Protein AF-0000000086674121 (afdb_homodimer)

Solvent-accessible surface area (backbone atoms only — not comparable to full-atom values): 16242 Å² total; per-residue (Å²): 138,80,84,76,80,76,78,75,75,77,69,76,75,70,73,60,40,93,85,57,55,70,65,44,80,41,89,35,60,79,47,10,35,34,39,35,34,23,36,43,34,81,35,67,68,49,37,53,49,51,52,52,50,50,61,56,44,50,55,51,48,56,69,69,62,32,54,62,72,43,71,51,74,44,76,38,76,90,74,19,31,37,36,40,39,38,35,28,59,28,66,68,35,57,56,41,46,70,70,35,65,68,49,51,57,53,69,47,45,45,59,77,72,66,27,48,70,35,41,20,31,18,30,22,25,27,17,44,55,21,22,63,68,63,41,87,58,71,68,46,40,40,86,46,63,82,93,106,138,80,85,77,78,75,78,76,76,76,69,73,76,69,74,58,41,94,86,57,56,69,66,44,81,45,83,36,60,77,47,9,32,37,40,35,34,24,36,43,33,82,35,67,68,50,36,52,49,50,51,53,49,50,59,55,45,50,55,50,48,57,69,69,60,31,52,62,73,43,71,50,74,45,77,39,77,90,73,19,33,36,37,40,38,36,35,28,60,26,66,68,34,57,55,42,47,71,71,35,64,68,50,52,56,52,69,49,46,44,60,76,71,65,27,48,70,35,40,20,31,19,30,20,23,29,18,44,55,21,23,65,67,62,41,87,59,72,66,47,43,39,86,46,62,81,91,104

pLDDT: mean 83.41, std 21.07, range [21.61, 98.38]

Sequence (296 aa):
MGVENQAGSGTGRRSPRPDGMEPLFELHPEGGQVMVTRFECGTVAKLLYMILLHLRIKRDVHRAGGGLIGSRVVIDWRRRVMLSISLWPDIDSVYSMGSVPRHVTAARIPGRLGVRTTCGVFCFAGDWRRVMFGSPTEPRTPFLPVDQMGVENQAGSGTGRRSPRPDGMEPLFELHPEGGQVMVTRFECGTVAKLLYMILLHLRIKRDVHRAGGGLIGSRVVIDWRRRVMLSISLWPDIDSVYSMGSVPRHVTAARIPGRLGVRTTCGVFCFAGDWRRVMFGSPTEPRTPFLPVDQ

Radius of gyration: 20.11 Å; Cα contacts (8 Å, |Δi|>4): 577; chains: 2; bounding box: 43×68×67 Å

Nearest PDB structures (foldseek):
  4zos-assembly1_C  TM=8.253E-01  e=1.194E-03  Yersinia enterocolitica subsp. enterocolitica 8081
  1n5v-assembly1_B  TM=7.960E-01  e=1.054E-03  Streptomyces coelicolor A3(2)
  3mcs-assembly1_A  TM=7.061E-01  e=2.520E-03  Fusobacterium nucleatum subsp. nucleatum ATCC 25586
  1vqs-assembly1_B  TM=6.364E-01  e=2.682E-03  Agrobacterium fabrum str. C58
  5b0b-assembly2_D  TM=7.422E-01  e=3.894E-02  Cannabis sativa

Secondary structure (DSSP, 8-state):
-----------------TT-PPP-----GGG-EEEEEEEE-SSHHHHHHHHHHHHHHHHHHHHHT----EEEEEEETTTTEEEEEEEESSHHHHHHGGG-HHHHHHTTHHHHTT-EEEEEEEEEEEEHHHHHH--------TTS-TT-/-----------------TT-PPP-----GGG-EEEEEEEE-SSHHHHHHHHHHHHHHHHHHHHHT----EEEEEEETTTTEEEEEEEESSHHHHHHGGG-HHHHHHTTHHHHTT-EEEEEEEEEEEEHHHHHH--------TTS-TT-

Organism: NCBI:txid175570

Structure (mmCIF, N/CA/C/O backbone):
data_AF-0000000086674121-model_v1
#
loop_
_entity.id
_entity.type
_entity.pdbx_description
1 polymer 'Uncharacterized protein'
#
loop_
_atom_site.group_PDB
_atom_site.id
_atom_site.type_symbol
_atom_site.label_atom_id
_atom_site.label_alt_id
_atom_site.label_comp_id
_atom_site.label_asym_id
_atom_site.label_entity_id
_atom_site.label_seq_id
_atom_site.pdbx_PDB_ins_code
_atom_site.Cartn_x
_atom_site.Cartn_y
_atom_site.Cartn_z
_atom_site.occupancy
_atom_site.B_iso_or_equiv
_atom_site.auth_seq_id
_atom_site.auth_comp_id
_atom_site.auth_asym_id
_atom_site.auth_atom_id
_atom_site.pdbx_PDB_model_num
ATOM 1 N N . MET A 1 1 ? -20.391 -13.398 -45.5 1 28.92 1 MET A N 1
ATOM 2 C CA . MET A 1 1 ? -21.062 -12.375 -44.688 1 28.92 1 MET A CA 1
ATOM 3 C C . MET A 1 1 ? -20.5 -12.328 -43.281 1 28.92 1 MET A C 1
ATOM 5 O O . MET A 1 1 ? -20.609 -13.305 -42.531 1 28.92 1 MET A O 1
ATOM 9 N N . GLY A 1 2 ? -19.281 -11.656 -43.031 1 28.14 2 GLY A N 1
ATOM 10 C CA . GLY A 1 2 ? -18.266 -11.711 -42 1 28.14 2 GLY A CA 1
ATOM 11 C C . GLY A 1 2 ? -18.703 -11.062 -40.688 1 28.14 2 GLY A C 1
ATOM 12 O O . GLY A 1 2 ? -19.203 -9.93 -40.688 1 28.14 2 GLY A O 1
ATOM 13 N N . VAL A 1 3 ? -19.047 -11.883 -39.688 1 29.94 3 VAL A N 1
ATOM 14 C CA . VAL A 1 3 ? -19.531 -11.516 -38.344 1 29.94 3 VAL A CA 1
ATOM 15 C C . VAL A 1 3 ? -18.5 -10.625 -37.656 1 29.94 3 VAL A C 1
ATOM 17 O O . VAL A 1 3 ? -17.375 -11.062 -37.406 1 29.94 3 VAL A O 1
ATOM 20 N N . GLU A 1 4 ? -18.516 -9.289 -37.906 1 25.73 4 GLU A N 1
ATOM 21 C CA . GLU A 1 4 ? -17.656 -8.289 -37.281 1 25.73 4 GLU A CA 1
ATOM 22 C C . GLU A 1 4 ? -17.906 -8.227 -35.781 1 25.73 4 GLU A C 1
ATOM 24 O O . GLU A 1 4 ? -19.031 -8 -35.344 1 25.73 4 GLU A O 1
ATOM 29 N N . ASN A 1 5 ? -17.141 -8.992 -35 1 23.75 5 ASN A N 1
ATOM 30 C CA . ASN A 1 5 ? -17.125 -8.984 -33.531 1 23.75 5 ASN A CA 1
ATOM 31 C C . ASN A 1 5 ? -16.828 -7.59 -33 1 23.75 5 ASN A C 1
ATOM 33 O O . ASN A 1 5 ? -15.727 -7.062 -33.188 1 23.75 5 ASN A O 1
ATOM 37 N N . GLN A 1 6 ? -17.844 -6.746 -32.844 1 21.61 6 GLN A N 1
ATOM 38 C CA . GLN A 1 6 ? -17.719 -5.438 -32.188 1 21.61 6 GLN A CA 1
ATOM 39 C C . GLN A 1 6 ? -17.234 -5.566 -30.766 1 21.61 6 GLN A C 1
ATOM 41 O O . GLN A 1 6 ? -17.906 -6.156 -29.922 1 21.61 6 GLN A O 1
ATOM 46 N N . ALA A 1 7 ? -15.945 -5.578 -30.641 1 26.44 7 ALA A N 1
ATOM 47 C CA . ALA A 1 7 ? -15.266 -5.484 -29.359 1 26.44 7 ALA A CA 1
ATOM 48 C C . ALA A 1 7 ? -15.758 -4.281 -28.562 1 26.44 7 ALA A C 1
ATOM 50 O O . ALA A 1 7 ? -15.695 -3.146 -29.047 1 26.44 7 ALA A O 1
ATOM 51 N N . GLY A 1 8 ? -16.812 -4.434 -27.703 1 22.48 8 GLY A N 1
ATOM 52 C CA . GLY A 1 8 ? -17.422 -3.467 -26.797 1 22.48 8 GLY A CA 1
ATOM 53 C C . GLY A 1 8 ? -16.422 -2.771 -25.891 1 22.48 8 GLY A C 1
ATOM 54 O O . GLY A 1 8 ? -15.617 -3.426 -25.234 1 22.48 8 GLY A O 1
ATOM 55 N N . SER A 1 9 ? -15.977 -1.615 -26.328 1 27.91 9 SER A N 1
ATOM 56 C CA . SER A 1 9 ? -15.234 -0.621 -25.562 1 27.91 9 SER A CA 1
ATOM 57 C C . SER A 1 9 ? -15.891 -0.368 -24.203 1 27.91 9 SER A C 1
ATOM 59 O O . SER A 1 9 ? -16.984 0.182 -24.141 1 27.91 9 SER A O 1
ATOM 61 N N . GLY A 1 10 ? -15.906 -1.332 -23.375 1 25.67 10 GLY A N 1
ATOM 62 C CA . GLY A 1 10 ? -16.484 -1.135 -22.047 1 25.67 10 GLY A CA 1
ATOM 63 C C . GLY A 1 10 ? -16.016 0.144 -21.375 1 25.67 10 GLY A C 1
ATOM 64 O O . GLY A 1 10 ? -14.906 0.202 -20.844 1 25.67 10 GLY A O 1
ATOM 65 N N . THR A 1 11 ? -16.375 1.27 -21.953 1 30.08 11 THR A N 1
ATOM 66 C CA . THR A 1 11 ? -16.344 2.553 -21.25 1 30.08 11 THR A CA 1
ATOM 67 C C . THR A 1 11 ? -17.062 2.461 -19.906 1 30.08 11 THR A C 1
ATOM 69 O O . THR A 1 11 ? -18.297 2.4 -19.859 1 30.08 11 THR A O 1
ATOM 72 N N . GLY A 1 12 ? -16.672 1.618 -19.125 1 27.52 12 GLY A N 1
ATOM 73 C CA . GLY A 1 12 ? -17.328 1.704 -17.828 1 27.52 12 GLY A CA 1
ATOM 74 C C . GLY A 1 12 ? -17.516 3.131 -17.344 1 27.52 12 GLY A C 1
ATOM 75 O O . GLY A 1 12 ? -16.531 3.84 -17.094 1 27.52 12 GLY A O 1
ATOM 76 N N . ARG A 1 13 ? -18.562 3.709 -17.75 1 32.69 13 ARG A N 1
ATOM 77 C CA . ARG A 1 13 ? -19.078 4.996 -17.297 1 32.69 13 ARG A CA 1
ATOM 78 C C . ARG A 1 13 ? -19.078 5.086 -15.781 1 32.69 13 ARG A C 1
ATOM 80 O O . ARG A 1 13 ? -19.75 4.289 -15.109 1 32.69 13 ARG A O 1
ATOM 87 N N . ARG A 1 14 ? -18 5.625 -15.172 1 39.25 14 ARG A N 1
ATOM 88 C CA . ARG A 1 14 ? -17.859 6.066 -13.789 1 39.25 14 ARG A CA 1
ATOM 89 C C . ARG A 1 14 ? -19.078 6.875 -13.344 1 39.25 14 ARG A C 1
ATOM 91 O O . ARG A 1 14 ? -19.547 7.75 -14.078 1 39.25 14 ARG A O 1
ATOM 98 N N . SER A 1 15 ? -19.844 6.289 -12.633 1 36.53 15 SER A N 1
ATOM 99 C CA . SER A 1 15 ? -20.922 7.109 -12.102 1 36.53 15 SER A CA 1
ATOM 100 C C . SER A 1 15 ? -20.406 8.469 -11.633 1 36.53 15 SER A C 1
ATOM 102 O O . SER A 1 15 ? -19.391 8.539 -10.93 1 36.53 15 SER A O 1
ATOM 104 N N . PRO A 1 16 ? -20.781 9.539 -12.188 1 40.09 16 PRO A N 1
ATOM 105 C CA . PRO A 1 16 ? -20.359 10.867 -11.742 1 40.09 16 PRO A CA 1
ATOM 106 C C . PRO A 1 16 ? -20.484 11.039 -10.227 1 40.09 16 PRO A C 1
ATOM 108 O O . PRO A 1 16 ? -21.312 10.398 -9.594 1 40.09 16 PRO A O 1
ATOM 111 N N . ARG A 1 17 ? -19.375 11.25 -9.383 1 51.78 17 ARG A N 1
ATOM 112 C CA . ARG A 1 17 ? -19.516 11.742 -8.016 1 51.78 17 ARG A CA 1
ATOM 113 C C . ARG A 1 17 ? -20.734 12.648 -7.891 1 51.78 17 ARG A C 1
ATOM 115 O O . ARG A 1 17 ? -21.172 13.242 -8.875 1 51.78 17 ARG A O 1
ATOM 122 N N . PRO A 1 18 ? -21.375 12.438 -6.789 1 48.66 18 PRO A N 1
ATOM 123 C CA . PRO A 1 18 ? -22.547 13.297 -6.695 1 48.66 18 PRO A CA 1
ATOM 124 C C . PRO A 1 18 ? -22.312 14.695 -7.266 1 48.66 18 PRO A C 1
ATOM 126 O O . PRO A 1 18 ? -23.234 15.305 -7.805 1 48.66 18 PRO A O 1
ATOM 129 N N . ASP A 1 19 ? -21.125 15.281 -6.973 1 51.62 19 ASP A N 1
ATOM 130 C CA . ASP A 1 19 ? -21 16.641 -7.504 1 51.62 19 ASP A CA 1
ATOM 131 C C . ASP A 1 19 ? -20.578 16.609 -8.969 1 51.62 19 ASP A C 1
ATOM 133 O O . ASP A 1 19 ? -20.406 17.672 -9.586 1 51.62 19 ASP A O 1
ATOM 137 N N . GLY A 1 20 ? -20.5 15.422 -9.57 1 60.5 20 GLY A N 1
ATOM 138 C CA . GLY A 1 20 ? -20.172 15.367 -10.984 1 60.5 20 GLY A CA 1
ATOM 139 C C . GLY A 1 20 ? -18.672 15.391 -11.25 1 60.5 20 GLY A C 1
ATOM 140 O O . GLY A 1 20 ? -18.25 15.375 -12.398 1 60.5 20 GLY A O 1
ATOM 141 N N . MET A 1 21 ? -17.875 15.492 -10.062 1 67.44 21 MET A N 1
ATOM 142 C CA . MET A 1 21 ? -16.453 15.656 -10.359 1 67.44 21 MET A CA 1
ATOM 143 C C . MET A 1 21 ? -15.781 14.305 -10.586 1 67.44 21 MET A C 1
ATOM 145 O O . MET A 1 21 ? -16.016 13.359 -9.836 1 67.44 21 MET A O 1
ATOM 149 N N . GLU A 1 22 ? -15.156 14.125 -11.641 1 82.25 22 GLU A N 1
ATOM 150 C CA . GLU A 1 22 ? -14.398 12.922 -11.969 1 82.25 22 GLU A CA 1
ATOM 151 C C . GLU A 1 22 ? -13 12.961 -11.359 1 82.25 22 GLU A C 1
ATOM 153 O O . GLU A 1 22 ? -12.344 14 -11.383 1 82.25 22 GLU A O 1
ATOM 158 N N . PRO A 1 23 ? -12.68 11.883 -10.617 1 89.38 23 PRO A N 1
ATOM 159 C CA . PRO A 1 23 ? -11.305 11.844 -10.117 1 89.38 23 PRO A CA 1
ATOM 160 C C . PRO A 1 23 ? -10.273 12.062 -11.219 1 89.38 23 PRO A C 1
ATOM 162 O O . PRO A 1 23 ? -10.516 11.711 -12.375 1 89.38 23 PRO A O 1
ATOM 165 N N . LEU A 1 24 ? -9.203 12.719 -10.82 1 89.19 24 LEU A N 1
ATOM 166 C CA . LEU A 1 24 ? -8.117 12.992 -11.758 1 89.19 24 LEU A CA 1
ATOM 167 C C . LEU A 1 24 ? -6.887 12.156 -11.422 1 89.19 24 LEU A C 1
ATOM 169 O O . LEU A 1 24 ? -6.156 12.469 -10.484 1 89.19 24 LEU A O 1
ATOM 173 N N . PHE A 1 25 ? -6.707 11.125 -12.219 1 91.62 25 PHE A N 1
ATOM 174 C CA . PHE A 1 25 ? -5.52 10.297 -12.047 1 91.62 25 PHE A CA 1
ATOM 175 C C . PHE A 1 25 ? -4.441 10.68 -13.055 1 91.62 25 PHE A C 1
ATOM 177 O O . PHE A 1 25 ? -4.691 10.711 -14.258 1 91.62 25 PHE A O 1
ATOM 184 N N . GLU A 1 26 ? -3.328 11.016 -12.57 1 92.31 26 GLU A N 1
ATOM 185 C CA . GLU A 1 26 ? -2.17 11.281 -13.414 1 92.31 26 GLU A CA 1
ATOM 186 C C . GLU A 1 26 ? -1 10.375 -13.055 1 92.31 26 GLU A C 1
ATOM 188 O O . GLU A 1 26 ? -0.8 10.039 -11.883 1 92.31 26 GLU A O 1
ATOM 193 N N . LEU A 1 27 ? -0.305 9.977 -14.055 1 91.94 27 LEU A N 1
ATOM 194 C CA . LEU A 1 27 ? 0.835 9.094 -13.844 1 91.94 27 LEU A CA 1
ATOM 195 C C . LEU A 1 27 ? 2.062 9.883 -13.398 1 91.94 27 LEU A C 1
ATOM 197 O O . LEU A 1 27 ? 2.553 10.742 -14.141 1 91.94 27 LEU A O 1
ATOM 201 N N . HIS A 1 28 ? 2.572 9.609 -12.219 1 93.06 28 HIS A N 1
ATOM 202 C CA . HIS A 1 28 ? 3.824 10.164 -11.711 1 93.06 28 HIS A CA 1
ATOM 203 C C . HIS A 1 28 ? 4.758 9.055 -11.227 1 93.06 28 HIS A C 1
ATOM 205 O O . HIS A 1 28 ? 4.977 8.906 -10.023 1 93.06 28 HIS A O 1
ATOM 211 N N . PRO A 1 29 ? 5.355 8.305 -12.125 1 91.12 29 PRO A N 1
ATOM 212 C CA . PRO A 1 29 ? 6.168 7.156 -11.727 1 91.12 29 PRO A CA 1
ATOM 213 C C . PRO A 1 29 ? 7.301 7.539 -10.773 1 91.12 29 PRO A C 1
ATOM 215 O O . PRO A 1 29 ? 7.754 6.707 -9.984 1 91.12 29 PRO A O 1
ATOM 218 N N . GLU A 1 30 ? 7.727 8.742 -10.82 1 91.5 30 GLU A N 1
ATOM 219 C CA . GLU A 1 30 ? 8.797 9.203 -9.945 1 91.5 30 GLU A CA 1
ATOM 220 C C . GLU A 1 30 ? 8.312 9.344 -8.5 1 91.5 30 GLU A C 1
ATOM 222 O O . GLU A 1 30 ? 9.117 9.445 -7.578 1 91.5 30 GLU A O 1
ATOM 227 N N . GLY A 1 31 ? 6.98 9.375 -8.344 1 94.81 31 GLY A N 1
ATOM 228 C CA . GLY A 1 31 ? 6.414 9.508 -7.016 1 94.81 31 GLY A CA 1
ATOM 229 C C . GLY A 1 31 ? 6.414 8.203 -6.23 1 94.81 31 GLY A C 1
ATOM 230 O O . GLY A 1 31 ? 6.055 8.188 -5.055 1 94.81 31 GLY A O 1
ATOM 231 N N . GLY A 1 32 ? 6.828 7.129 -6.902 1 96.62 32 GLY A N 1
ATOM 232 C CA . GLY A 1 32 ? 6.949 5.859 -6.207 1 96.62 32 GLY A CA 1
ATOM 233 C C . GLY A 1 32 ? 5.938 4.828 -6.668 1 96.62 32 GLY A C 1
ATOM 234 O O . GLY A 1 32 ? 5.031 5.141 -7.445 1 96.62 32 GLY A O 1
ATOM 235 N N . GLN A 1 33 ? 6.164 3.631 -6.207 1 96.88 33 GLN A N 1
ATOM 236 C CA . GLN A 1 33 ? 5.316 2.488 -6.531 1 96.88 33 GLN A CA 1
ATOM 237 C C . GLN A 1 33 ? 4.945 1.705 -5.277 1 96.88 33 GLN A C 1
ATOM 239 O O . GLN A 1 33 ? 5.73 1.628 -4.332 1 96.88 33 GLN A O 1
ATOM 244 N N . VAL A 1 34 ? 3.809 1.185 -5.305 1 98.19 34 VAL A N 1
ATOM 245 C CA . VAL A 1 34 ? 3.375 0.197 -4.324 1 98.19 34 VAL A CA 1
ATOM 246 C C . VAL A 1 34 ? 3.123 -1.143 -5.012 1 98.19 34 VAL A C 1
ATOM 248 O O . VAL A 1 34 ? 2.383 -1.212 -5.996 1 98.19 34 VAL A O 1
ATOM 251 N N . MET A 1 35 ? 3.791 -2.107 -4.512 1 96.94 35 MET A N 1
ATOM 252 C CA . MET A 1 35 ? 3.539 -3.465 -4.992 1 96.94 35 MET A CA 1
ATOM 253 C C . MET A 1 35 ? 2.605 -4.211 -4.043 1 96.94 35 MET A C 1
ATOM 255 O O . MET A 1 35 ? 2.818 -4.215 -2.83 1 96.94 35 MET A O 1
ATOM 259 N N . VAL A 1 36 ? 1.574 -4.793 -4.598 1 98.31 36 VAL A N 1
ATOM 260 C CA . VAL A 1 36 ? 0.686 -5.637 -3.807 1 98.31 36 VAL A CA 1
ATOM 261 C C . VAL A 1 36 ? 0.62 -7.035 -4.418 1 98.31 36 VAL A C 1
ATOM 263 O O . VAL A 1 36 ? 0.287 -7.188 -5.598 1 98.31 36 VAL A O 1
ATOM 266 N N . THR A 1 37 ? 0.955 -8 -3.686 1 96.81 37 THR A N 1
ATOM 267 C CA . THR A 1 37 ? 0.877 -9.391 -4.121 1 96.81 37 THR A CA 1
ATOM 268 C C . THR A 1 37 ? -0.184 -10.148 -3.328 1 96.81 37 THR A C 1
ATOM 270 O O . THR A 1 37 ? -0.187 -10.109 -2.096 1 96.81 37 THR A O 1
ATOM 273 N N . ARG A 1 38 ? -0.966 -10.766 -3.986 1 97.81 38 ARG A N 1
ATOM 274 C CA . ARG A 1 38 ? -1.988 -11.625 -3.396 1 97.81 38 ARG A CA 1
ATOM 275 C C . ARG A 1 38 ? -1.544 -13.086 -3.398 1 97.81 38 ARG A C 1
ATOM 277 O O . ARG A 1 38 ? -1.131 -13.609 -4.434 1 97.81 38 ARG A O 1
ATOM 284 N N . PHE A 1 39 ? -1.631 -13.688 -2.26 1 97.5 39 PHE A N 1
ATOM 285 C CA . PHE A 1 39 ? -1.38 -15.117 -2.104 1 97.5 39 PHE A CA 1
ATOM 286 C C . PHE A 1 39 ? -2.643 -15.844 -1.654 1 97.5 39 PHE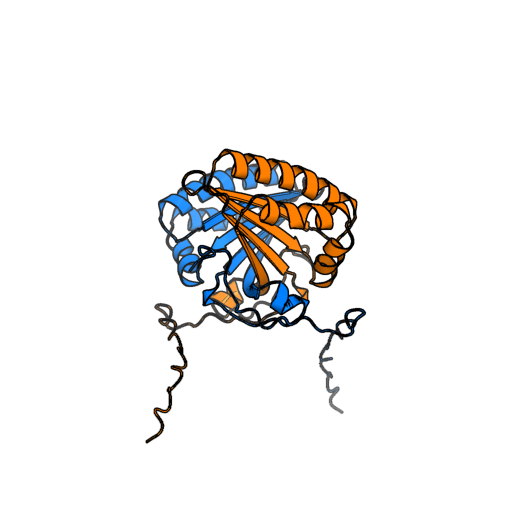 A C 1
ATOM 288 O O . PHE A 1 39 ? -3.115 -15.641 -0.534 1 97.5 39 PHE A O 1
ATOM 295 N N . GLU A 1 40 ? -3.162 -16.594 -2.516 1 98.06 40 GLU A N 1
ATOM 296 C CA . GLU A 1 40 ? -4.262 -17.484 -2.145 1 98.06 40 GLU A CA 1
ATOM 297 C C . GLU A 1 40 ? -3.74 -18.844 -1.679 1 98.06 40 GLU A C 1
ATOM 299 O O . GLU A 1 40 ? -3.422 -19.703 -2.498 1 98.06 40 GLU A O 1
ATOM 304 N N . CYS A 1 41 ? -3.801 -19.016 -0.458 1 97.56 41 CYS A N 1
ATOM 305 C CA . CYS A 1 41 ? -3.066 -20.125 0.138 1 97.56 41 CYS A CA 1
ATOM 306 C C . CYS A 1 41 ? -3.936 -21.375 0.221 1 97.56 41 CYS A C 1
ATOM 308 O O . CYS A 1 41 ? -3.424 -22.484 0.2 1 97.56 41 CYS A O 1
ATOM 310 N N . GLY A 1 42 ? -5.219 -21.328 0.432 1 96.31 42 GLY A N 1
ATOM 311 C CA . GLY A 1 42 ? -6.148 -22.453 0.446 1 96.31 42 GLY A CA 1
ATOM 312 C C . GLY A 1 42 ? -6.246 -23.125 1.8 1 96.31 42 GLY A C 1
ATOM 313 O O . GLY A 1 42 ? -7.324 -23.562 2.203 1 96.31 42 GLY A O 1
ATOM 314 N N . THR A 1 43 ? -5.082 -23.188 2.48 1 97.56 43 THR A N 1
ATOM 315 C CA . THR A 1 43 ? -5.082 -23.797 3.805 1 97.56 43 THR A CA 1
ATOM 316 C C . THR A 1 43 ? -4.371 -22.906 4.816 1 97.56 43 THR A C 1
ATOM 318 O O . THR A 1 43 ? -3.562 -22.062 4.438 1 97.56 43 THR A O 1
ATOM 321 N N . VAL A 1 44 ? -4.633 -23.188 6.047 1 98 44 VAL A N 1
ATOM 322 C CA . VAL A 1 44 ? -4.023 -22.422 7.125 1 98 44 VAL A CA 1
ATOM 323 C C . VAL A 1 44 ? -2.523 -22.703 7.18 1 98 44 VAL A C 1
ATOM 325 O O . VAL A 1 44 ? -1.725 -21.797 7.434 1 98 44 VAL A O 1
ATOM 328 N N . ALA A 1 45 ? -2.178 -23.938 6.949 1 97.94 45 ALA A N 1
ATOM 329 C CA . ALA A 1 45 ? -0.768 -24.312 6.984 1 97.94 45 ALA A CA 1
ATOM 330 C C . ALA A 1 45 ? 0.038 -23.547 5.945 1 97.94 45 ALA A C 1
ATOM 332 O O . ALA A 1 45 ? 1.106 -23.016 6.254 1 97.94 45 ALA A O 1
ATOM 333 N N . LYS A 1 46 ? -0.482 -23.5 4.762 1 97.81 46 LYS A N 1
ATOM 334 C CA . LYS A 1 46 ? 0.198 -22.75 3.707 1 97.81 46 LYS A CA 1
ATOM 335 C C . LYS A 1 46 ? 0.238 -21.266 4.023 1 97.81 46 LYS A C 1
ATOM 337 O O . LYS A 1 46 ? 1.238 -20.594 3.758 1 97.81 46 LYS A O 1
ATOM 342 N N . LEU A 1 47 ? -0.817 -20.75 4.523 1 98.25 47 LEU A N 1
ATOM 343 C CA . LEU A 1 47 ? -0.878 -19.359 4.914 1 98.25 47 LEU A CA 1
ATOM 344 C C . LEU A 1 47 ? 0.191 -19.031 5.949 1 98.25 47 LEU A C 1
ATOM 346 O O . LEU A 1 47 ? 0.93 -18.047 5.805 1 98.25 47 LEU A O 1
ATOM 350 N N . LEU A 1 48 ? 0.291 -19.875 6.98 1 98.06 48 LEU A N 1
ATOM 351 C CA . LEU A 1 48 ? 1.292 -19.672 8.023 1 98.06 48 LEU A CA 1
ATOM 352 C C . LEU A 1 48 ? 2.701 -19.734 7.441 1 98.06 48 LEU A C 1
ATOM 354 O O . LEU A 1 48 ? 3.557 -18.922 7.793 1 98.06 48 LEU A O 1
ATOM 358 N N . TYR A 1 49 ? 2.873 -20.672 6.582 1 97.38 49 TYR A N 1
ATOM 359 C CA . TYR A 1 49 ? 4.168 -20.781 5.926 1 97.38 49 TYR A CA 1
ATOM 360 C C . TYR A 1 49 ? 4.504 -19.531 5.133 1 97.38 49 TYR A C 1
ATOM 362 O O . TYR A 1 49 ? 5.621 -19.016 5.211 1 97.38 49 TYR A O 1
ATOM 370 N N . MET A 1 50 ? 3.564 -19.031 4.395 1 96.44 50 MET A N 1
ATOM 371 C CA . MET A 1 50 ? 3.773 -17.828 3.6 1 96.44 50 MET A CA 1
ATOM 372 C C . MET A 1 50 ? 4.09 -16.625 4.496 1 96.44 50 MET A C 1
ATOM 374 O O . MET A 1 50 ? 4.945 -15.805 4.16 1 96.44 50 MET A O 1
ATOM 378 N N . ILE A 1 51 ? 3.4 -16.531 5.578 1 96.31 51 ILE A N 1
ATOM 379 C CA . ILE A 1 51 ? 3.643 -15.445 6.527 1 96.31 51 ILE A CA 1
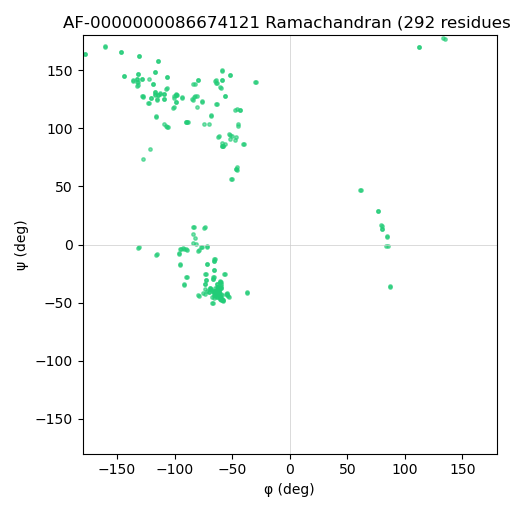ATOM 380 C C . ILE A 1 51 ? 5.086 -15.516 7.023 1 96.31 51 ILE A C 1
ATOM 382 O O . ILE A 1 51 ? 5.801 -14.508 7 1 96.31 51 ILE A O 1
ATOM 386 N N . LEU A 1 52 ? 5.527 -16.656 7.406 1 94.38 52 LEU A N 1
ATOM 387 C CA . LEU A 1 52 ? 6.883 -16.844 7.918 1 94.38 52 LEU A CA 1
ATOM 388 C C . LEU A 1 52 ? 7.914 -16.531 6.836 1 94.38 52 LEU A C 1
ATOM 390 O O . LEU A 1 52 ? 8.922 -15.875 7.105 1 94.38 52 LEU A O 1
ATOM 394 N N . LEU A 1 53 ? 7.648 -17.031 5.715 1 92.75 53 LEU A N 1
ATOM 395 C CA . LEU A 1 53 ? 8.539 -16.766 4.59 1 92.75 53 LEU A CA 1
ATOM 396 C C . LEU A 1 53 ? 8.672 -15.273 4.332 1 92.75 53 LEU A C 1
ATOM 398 O O . LEU A 1 53 ? 9.781 -14.773 4.133 1 92.75 53 LEU A O 1
ATOM 402 N N . HIS A 1 54 ? 7.602 -14.57 4.281 1 91.75 54 HIS A N 1
ATOM 403 C CA . HIS A 1 54 ? 7.602 -13.133 4.035 1 91.75 54 HIS A CA 1
ATOM 404 C C . HIS A 1 54 ? 8.398 -12.391 5.105 1 91.75 54 HIS A C 1
ATOM 406 O O . HIS A 1 54 ? 9.164 -11.477 4.793 1 91.75 54 HIS A O 1
ATOM 412 N N . LEU A 1 55 ? 8.211 -12.789 6.367 1 87.56 55 LEU A N 1
ATOM 413 C CA . LEU A 1 55 ? 8.945 -12.172 7.465 1 87.56 55 LEU A CA 1
ATOM 414 C C . LEU A 1 55 ? 10.445 -12.336 7.277 1 87.56 55 LEU A C 1
ATOM 416 O O . LEU A 1 55 ? 11.219 -11.398 7.508 1 87.56 55 LEU A O 1
ATOM 420 N N . ARG A 1 56 ? 10.836 -13.43 6.781 1 86.38 56 ARG A N 1
ATOM 421 C CA . ARG A 1 56 ? 12.25 -13.734 6.602 1 86.38 56 ARG A CA 1
ATOM 422 C C . ARG A 1 56 ? 12.828 -12.961 5.418 1 86.38 56 ARG A C 1
ATOM 424 O O . ARG A 1 56 ? 13.906 -12.375 5.523 1 86.38 56 ARG A O 1
ATOM 431 N N . ILE A 1 57 ? 12.102 -12.898 4.375 1 84.88 57 ILE A N 1
ATOM 432 C CA . ILE A 1 57 ? 12.594 -12.305 3.135 1 84.88 57 ILE A CA 1
ATOM 433 C C . ILE A 1 57 ? 12.648 -10.789 3.275 1 84.88 57 ILE A C 1
ATOM 435 O O . ILE A 1 57 ? 13.547 -10.141 2.742 1 84.88 57 ILE A O 1
ATOM 439 N N . LYS A 1 58 ? 11.695 -10.281 3.918 1 82.12 58 LYS A N 1
ATOM 440 C CA . LYS A 1 58 ? 11.672 -8.836 4.125 1 82.12 58 LYS A CA 1
ATOM 441 C C . LYS A 1 58 ? 12.953 -8.352 4.789 1 82.12 58 LYS A C 1
ATOM 443 O O . LYS A 1 58 ? 13.492 -7.305 4.418 1 82.12 58 LYS A O 1
ATOM 448 N N . ARG A 1 59 ? 13.359 -9.031 5.695 1 80.25 59 ARG A N 1
ATOM 449 C CA . ARG A 1 59 ? 14.594 -8.672 6.383 1 80.25 59 ARG A CA 1
ATOM 450 C C . ARG A 1 59 ? 15.781 -8.688 5.422 1 80.25 59 ARG A C 1
ATOM 452 O O . ARG A 1 59 ? 16.625 -7.793 5.457 1 80.25 59 ARG A O 1
ATOM 459 N N . ASP A 1 60 ? 15.781 -9.641 4.59 1 81.12 60 ASP A N 1
ATOM 460 C CA . ASP A 1 60 ? 16.875 -9.781 3.631 1 81.12 60 ASP A CA 1
ATOM 461 C C . ASP A 1 60 ? 16.828 -8.672 2.582 1 81.12 60 ASP A C 1
ATOM 463 O O . ASP A 1 60 ? 17.859 -8.117 2.221 1 81.12 60 ASP A O 1
ATOM 467 N N . VAL A 1 61 ? 15.648 -8.375 2.15 1 80.44 61 VAL A N 1
ATOM 468 C CA . VAL A 1 61 ? 15.484 -7.324 1.152 1 80.44 61 VAL A CA 1
ATOM 469 C C . VAL A 1 61 ? 15.898 -5.977 1.745 1 80.44 61 VAL A C 1
ATOM 471 O O . VAL A 1 61 ? 16.562 -5.18 1.082 1 80.44 61 VAL A O 1
ATOM 474 N N . HIS A 1 62 ? 15.508 -5.73 2.939 1 78.88 62 HIS A N 1
ATOM 475 C CA . HIS A 1 62 ? 15.875 -4.484 3.604 1 78.88 62 HIS A CA 1
ATOM 476 C C . HIS A 1 62 ? 17.391 -4.359 3.729 1 78.88 62 HIS A C 1
ATOM 478 O O . HIS A 1 62 ? 17.953 -3.279 3.512 1 78.88 62 HIS A O 1
ATOM 484 N N . ARG A 1 63 ? 18.047 -5.391 3.963 1 78.5 63 ARG A N 1
ATOM 485 C CA . ARG A 1 63 ? 19.5 -5.395 4.156 1 78.5 63 ARG A CA 1
ATOM 486 C C . ARG A 1 63 ? 20.219 -5.195 2.832 1 78.5 63 ARG A C 1
ATOM 488 O O . ARG A 1 63 ? 21.297 -4.59 2.795 1 78.5 63 ARG A O 1
ATOM 495 N N . ALA A 1 64 ? 19.656 -5.695 1.851 1 76.81 64 ALA A N 1
ATOM 496 C CA . ALA A 1 64 ? 20.328 -5.652 0.553 1 76.81 64 ALA A CA 1
ATOM 497 C C . ALA A 1 64 ? 20.219 -4.27 -0.079 1 76.81 64 ALA A C 1
ATOM 499 O O . ALA A 1 64 ? 20.891 -3.973 -1.067 1 76.81 64 ALA A O 1
ATOM 500 N N . GLY A 1 65 ? 19.578 -3.363 0.489 1 64.69 65 GLY A N 1
ATOM 501 C CA . GLY A 1 65 ? 19.578 -1.971 0.07 1 64.69 65 GLY A CA 1
ATOM 502 C C . GLY A 1 65 ? 18.719 -1.717 -1.154 1 64.69 65 GLY A C 1
ATOM 503 O O . GLY A 1 65 ? 18.984 -0.801 -1.932 1 64.69 65 GLY A O 1
ATOM 504 N N . GLY A 1 66 ? 17.781 -2.373 -1.409 1 67.81 66 GLY A N 1
ATOM 505 C CA . GLY A 1 66 ? 17.078 -2.285 -2.678 1 67.81 66 GLY A CA 1
ATOM 506 C C . GLY A 1 66 ? 16.062 -1.155 -2.721 1 67.81 66 GLY A C 1
ATOM 507 O O . GLY A 1 66 ? 15.227 -1.094 -3.631 1 67.81 66 GLY A O 1
ATOM 508 N N . GLY A 1 67 ? 16.125 -0.188 -1.749 1 84.88 67 GLY A N 1
ATOM 509 C CA . GLY A 1 67 ? 15.25 0.977 -1.768 1 84.88 67 GLY A CA 1
ATOM 510 C C . GLY A 1 67 ? 13.898 0.72 -1.135 1 84.88 67 GLY A C 1
ATOM 511 O O . GLY A 1 67 ? 13.016 1.58 -1.174 1 84.88 67 GLY A O 1
ATOM 512 N N . LEU A 1 68 ? 13.805 -0.4 -0.594 1 91.06 68 LEU A N 1
ATOM 513 C CA . LEU A 1 68 ? 12.539 -0.73 0.044 1 91.06 68 LEU A CA 1
ATOM 514 C C . LEU A 1 68 ? 12.25 0.217 1.204 1 91.06 68 LEU A C 1
ATOM 516 O O . LEU A 1 68 ? 13.031 0.292 2.158 1 91.06 68 LEU A O 1
ATOM 520 N N . ILE A 1 69 ? 11.117 0.901 1.082 1 93.19 69 ILE A N 1
ATOM 521 C CA 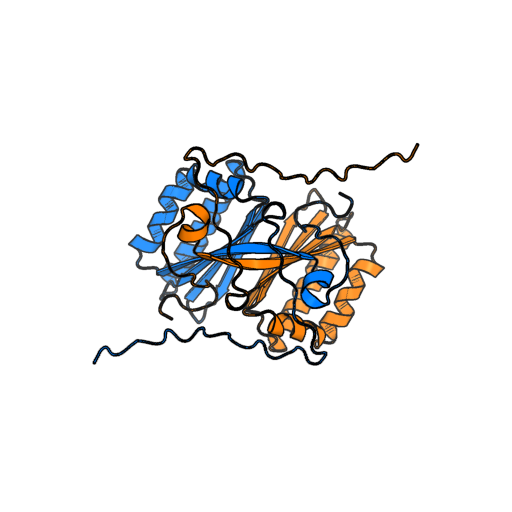. ILE A 1 69 ? 10.711 1.843 2.121 1 93.19 69 ILE A CA 1
ATOM 522 C C . ILE A 1 69 ? 10.102 1.084 3.295 1 93.19 69 ILE A C 1
ATOM 524 O O . ILE A 1 69 ? 10.367 1.402 4.457 1 93.19 69 ILE A O 1
ATOM 528 N N . GLY A 1 70 ? 9.297 0.173 2.965 1 92.88 70 GLY A N 1
ATOM 529 C CA . GLY A 1 70 ? 8.656 -0.675 3.955 1 92.88 70 GLY A CA 1
ATOM 530 C C . GLY A 1 70 ? 7.766 -1.742 3.34 1 92.88 70 GLY A C 1
ATOM 531 O O . GLY A 1 70 ? 7.457 -1.689 2.148 1 92.88 70 GLY A O 1
ATOM 532 N N . SER A 1 71 ? 7.441 -2.684 4.117 1 93.75 71 SER A N 1
ATOM 533 C CA . SER A 1 71 ? 6.57 -3.771 3.688 1 93.75 71 SER A CA 1
ATOM 534 C C . SER A 1 71 ? 5.648 -4.223 4.816 1 93.75 71 SER A C 1
ATOM 536 O O . SER A 1 71 ? 6.031 -4.184 5.988 1 93.75 71 SER A O 1
ATOM 538 N N . ARG A 1 72 ? 4.473 -4.602 4.461 1 95.19 72 ARG A N 1
ATOM 539 C CA . ARG A 1 72 ? 3.479 -5.102 5.402 1 95.19 72 ARG A CA 1
ATOM 540 C C . ARG A 1 72 ? 2.6 -6.168 4.758 1 95.19 72 ARG A C 1
ATOM 542 O O . ARG A 1 72 ? 2.615 -6.336 3.537 1 95.19 72 ARG A O 1
ATOM 549 N N . VAL A 1 73 ? 1.89 -6.852 5.629 1 96.75 73 VAL A N 1
ATOM 550 C CA . VAL A 1 73 ? 0.976 -7.867 5.117 1 96.75 73 VAL A CA 1
ATOM 551 C C . VAL A 1 73 ? -0.418 -7.652 5.703 1 96.75 73 VAL A C 1
ATOM 553 O O . VAL A 1 73 ? -0.556 -7.211 6.848 1 96.75 73 VAL A O 1
ATOM 55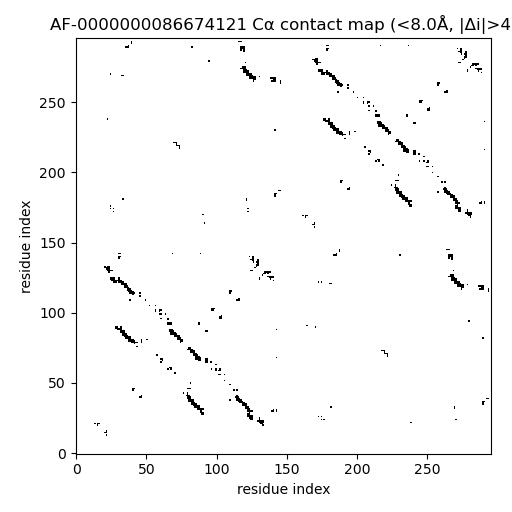6 N N . VAL A 1 74 ? -1.382 -7.875 4.918 1 96.5 74 VAL A N 1
ATOM 557 C CA . VAL A 1 74 ? -2.777 -7.984 5.336 1 96.5 74 VAL A CA 1
ATOM 558 C C . VAL A 1 74 ? -3.236 -9.438 5.219 1 96.5 74 VAL A C 1
ATOM 560 O O . VAL A 1 74 ? -3.094 -10.055 4.164 1 96.5 74 VAL A O 1
ATOM 563 N N . ILE A 1 75 ? -3.807 -9.883 6.289 1 96.88 75 ILE A N 1
ATOM 564 C CA . ILE A 1 75 ? -4.18 -11.297 6.32 1 96.88 75 ILE A CA 1
ATOM 565 C C . ILE A 1 75 ? -5.695 -11.43 6.438 1 96.88 75 ILE A C 1
ATOM 567 O O . ILE A 1 75 ? -6.32 -10.766 7.273 1 96.88 75 ILE A O 1
ATOM 571 N N . ASP A 1 76 ? -6.234 -12.188 5.59 1 96 76 ASP A N 1
ATOM 572 C CA . ASP A 1 76 ? -7.605 -12.672 5.727 1 96 76 ASP A CA 1
ATOM 573 C C . ASP A 1 76 ? -7.633 -14.141 6.125 1 96 76 ASP A C 1
ATOM 575 O O . ASP A 1 76 ? -7.531 -15.023 5.27 1 96 76 ASP A O 1
ATOM 579 N N . TRP A 1 77 ? -7.852 -14.438 7.363 1 96.25 77 TRP A N 1
ATOM 580 C CA . TRP A 1 77 ? -7.77 -15.789 7.91 1 96.25 77 TRP A CA 1
ATOM 581 C C . TRP A 1 77 ? -8.906 -16.656 7.391 1 96.25 77 TRP A C 1
ATOM 583 O O . TRP A 1 77 ? -8.727 -17.859 7.156 1 96.25 77 TRP A O 1
ATOM 593 N N . ARG A 1 78 ? -10.07 -16.031 7.266 1 95.31 78 ARG A N 1
ATOM 594 C CA . ARG A 1 78 ? -11.242 -16.797 6.824 1 95.31 78 ARG A CA 1
ATOM 595 C C . ARG A 1 78 ? -11.055 -17.297 5.398 1 95.31 78 ARG A C 1
ATOM 597 O O . ARG A 1 78 ? -11.32 -18.469 5.113 1 95.31 78 ARG A O 1
ATOM 604 N N . ARG A 1 79 ? -10.508 -16.484 4.586 1 96.12 79 ARG A N 1
ATOM 605 C CA . ARG A 1 79 ? -10.359 -16.844 3.18 1 96.12 79 ARG A CA 1
ATOM 606 C C . ARG A 1 79 ? -8.969 -17.422 2.904 1 96.12 79 ARG A C 1
ATOM 608 O O . ARG A 1 79 ? -8.68 -17.844 1.786 1 96.12 79 ARG A O 1
ATOM 615 N N . ARG A 1 80 ? -8.094 -17.359 3.863 1 97.69 80 ARG A N 1
ATOM 616 C CA . ARG A 1 80 ? -6.723 -17.859 3.744 1 97.69 80 ARG A CA 1
ATOM 617 C C . ARG A 1 80 ? -5.961 -17.109 2.66 1 97.69 80 ARG A C 1
ATOM 619 O O . ARG A 1 80 ? -5.301 -17.719 1.815 1 97.69 80 ARG A O 1
ATOM 626 N N . VAL A 1 81 ? -6.102 -15.867 2.738 1 97.75 81 VAL A N 1
ATOM 627 C CA . VAL A 1 81 ? -5.465 -14.984 1.766 1 97.75 81 VAL A CA 1
ATOM 628 C C . VAL A 1 81 ? -4.488 -14.047 2.477 1 97.75 81 VAL A C 1
ATOM 630 O O . VAL A 1 81 ? -4.773 -13.562 3.572 1 97.75 81 VAL A O 1
ATOM 633 N N . MET A 1 82 ? -3.373 -13.859 1.883 1 98.06 82 MET A N 1
ATOM 634 C CA . MET A 1 82 ? -2.398 -12.867 2.33 1 98.06 82 MET A CA 1
ATOM 635 C C . MET A 1 82 ? -2.117 -11.852 1.231 1 98.06 82 MET A C 1
ATOM 637 O O . MET A 1 82 ? -1.848 -12.219 0.088 1 98.06 82 MET A O 1
ATOM 641 N N . LEU A 1 83 ? -2.262 -10.633 1.534 1 98 83 LEU A N 1
ATOM 642 C CA . LEU A 1 83 ? -1.778 -9.555 0.683 1 98 83 LEU A CA 1
ATOM 643 C C . LEU A 1 83 ? -0.46 -8.992 1.208 1 98 83 LEU A C 1
ATOM 645 O O . LEU A 1 83 ? -0.391 -8.523 2.344 1 98 83 LEU A O 1
ATOM 649 N N . SER A 1 84 ? 0.549 -9.109 0.412 1 97.06 84 SER A N 1
ATOM 650 C CA . SER A 1 84 ? 1.826 -8.477 0.729 1 97.06 84 SER A CA 1
ATOM 651 C C . SER A 1 84 ? 1.94 -7.105 0.079 1 97.06 84 SER A C 1
ATOM 653 O O . SER A 1 84 ? 1.762 -6.969 -1.134 1 97.06 84 SER A O 1
ATOM 655 N N . ILE A 1 85 ? 2.242 -6.125 0.852 1 97.19 85 ILE A N 1
ATOM 656 C CA . ILE A 1 85 ? 2.381 -4.746 0.393 1 97.19 85 ILE A CA 1
ATOM 657 C C . ILE A 1 85 ? 3.83 -4.293 0.552 1 97.19 85 ILE A C 1
ATOM 659 O O . ILE A 1 85 ? 4.422 -4.453 1.622 1 97.19 85 ILE A O 1
ATOM 663 N N . SER A 1 86 ? 4.41 -3.76 -0.478 1 95.19 86 SER A N 1
ATOM 664 C CA . SER A 1 86 ? 5.742 -3.174 -0.379 1 95.19 86 SER A CA 1
ATOM 665 C C . SER A 1 86 ? 5.793 -1.802 -1.044 1 95.19 86 SER A C 1
ATOM 667 O O . SER A 1 86 ? 5.188 -1.594 -2.098 1 95.19 86 SER A O 1
ATOM 669 N N . LEU A 1 87 ? 6.469 -0.897 -0.438 1 96.94 87 LEU A N 1
ATOM 670 C CA . LEU A 1 87 ? 6.594 0.485 -0.886 1 96.94 87 LEU A CA 1
ATOM 671 C C . LEU A 1 87 ? 7.984 0.745 -1.459 1 96.94 87 LEU A C 1
ATOM 673 O O . LEU A 1 87 ? 8.992 0.411 -0.832 1 96.94 87 LEU A O 1
ATOM 677 N N . TRP A 1 88 ? 7.961 1.405 -2.594 1 94.94 88 TRP A N 1
ATOM 678 C CA . TRP A 1 88 ? 9.203 1.655 -3.309 1 94.94 88 TRP A CA 1
ATOM 679 C C . TRP A 1 88 ? 9.266 3.09 -3.82 1 94.94 88 TRP A C 1
ATOM 681 O O . TRP A 1 88 ? 8.266 3.613 -4.332 1 94.94 88 TRP A O 1
ATOM 691 N N . PRO A 1 89 ? 10.422 3.732 -3.758 1 94.12 89 PRO A N 1
ATOM 692 C CA . PRO A 1 89 ? 10.531 5.125 -4.203 1 94.12 89 PRO A CA 1
ATOM 693 C C . PRO A 1 89 ? 10.469 5.266 -5.723 1 94.12 89 PRO A C 1
ATOM 695 O O . PRO A 1 89 ? 10.156 6.348 -6.23 1 94.12 89 PRO A O 1
ATOM 698 N N . ASP A 1 90 ? 10.836 4.242 -6.406 1 90.75 90 ASP A N 1
ATOM 699 C CA . ASP A 1 90 ? 10.828 4.242 -7.867 1 90.75 90 ASP A CA 1
ATOM 700 C C . ASP A 1 90 ? 10.828 2.818 -8.414 1 90.75 90 ASP A C 1
ATOM 702 O O . ASP A 1 90 ? 10.969 1.855 -7.66 1 90.75 90 ASP A O 1
ATOM 706 N N . ILE A 1 91 ? 10.633 2.773 -9.672 1 91.19 91 ILE A N 1
ATOM 707 C CA . ILE A 1 91 ? 10.469 1.466 -10.305 1 91.19 91 ILE A CA 1
ATOM 708 C C . ILE A 1 91 ? 11.82 0.752 -10.359 1 91.19 91 ILE A C 1
ATOM 710 O O . ILE A 1 91 ? 11.875 -0.479 -10.32 1 91.19 91 ILE A O 1
ATOM 714 N N . ASP A 1 92 ? 12.945 1.454 -10.461 1 88.44 92 ASP A N 1
ATOM 715 C CA . ASP A 1 92 ? 14.273 0.854 -10.492 1 88.44 92 ASP A CA 1
ATOM 716 C C . ASP A 1 92 ? 14.562 0.086 -9.203 1 88.44 92 ASP A C 1
ATOM 718 O O . ASP A 1 92 ? 15.188 -0.976 -9.234 1 88.44 92 ASP A O 1
ATOM 722 N N . SER A 1 93 ? 14.109 0.651 -8.164 1 89.06 93 SER A N 1
ATOM 723 C CA . SER A 1 93 ? 14.281 -0.034 -6.887 1 89.06 93 SER A CA 1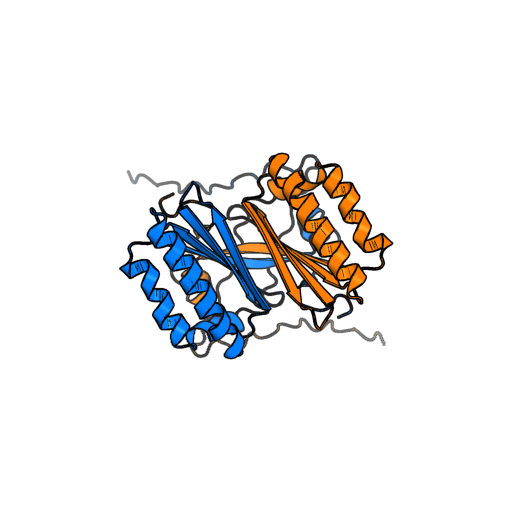
ATOM 724 C C . SER A 1 93 ? 13.539 -1.366 -6.867 1 89.06 93 SER A C 1
ATOM 726 O O . SER A 1 93 ? 13.992 -2.324 -6.238 1 89.06 93 SER A O 1
ATOM 728 N N . VAL A 1 94 ? 12.445 -1.392 -7.516 1 89.75 94 VAL A N 1
ATOM 729 C CA . VAL A 1 94 ? 11.703 -2.645 -7.598 1 89.75 94 VAL A CA 1
ATOM 730 C C . VAL A 1 94 ? 12.523 -3.682 -8.359 1 89.75 94 VAL A C 1
ATOM 732 O O . VAL A 1 94 ? 12.617 -4.84 -7.945 1 89.75 94 VAL A O 1
ATOM 735 N N . TYR A 1 95 ? 13.125 -3.209 -9.391 1 86.69 95 TYR A N 1
ATOM 736 C CA . TYR A 1 95 ? 13.953 -4.109 -10.188 1 86.69 95 TYR A CA 1
ATOM 737 C C . TYR A 1 95 ? 15.086 -4.695 -9.352 1 86.69 95 TYR A C 1
ATOM 739 O O . TYR A 1 95 ? 15.477 -5.852 -9.547 1 86.69 95 TYR A O 1
ATOM 747 N N . SER A 1 96 ? 15.539 -3.973 -8.469 1 83.44 96 SER A N 1
ATOM 748 C CA . SER A 1 96 ? 16.688 -4.387 -7.676 1 83.44 96 SER A CA 1
ATOM 749 C C . SER A 1 96 ? 16.359 -5.602 -6.816 1 83.44 96 SER A C 1
ATOM 751 O O . SER A 1 96 ? 17.266 -6.336 -6.398 1 83.44 96 SER A O 1
ATOM 753 N N . MET A 1 97 ? 15.109 -5.797 -6.562 1 80.88 97 MET A N 1
ATOM 754 C CA . MET A 1 97 ? 14.688 -6.977 -5.812 1 80.88 97 MET A CA 1
ATOM 755 C C . MET A 1 97 ? 15.094 -8.258 -6.539 1 80.88 97 MET A C 1
ATOM 757 O O . MET A 1 97 ? 15.367 -9.273 -5.902 1 80.88 97 MET A O 1
ATOM 761 N N . GLY A 1 98 ? 15.094 -8.172 -7.812 1 79 98 GLY A N 1
ATOM 762 C CA . GLY A 1 98 ? 15.477 -9.312 -8.633 1 79 98 GLY A CA 1
ATOM 763 C C . GLY A 1 98 ? 16.938 -9.703 -8.461 1 79 98 GLY A C 1
ATOM 764 O O . GLY A 1 98 ? 17.344 -10.797 -8.867 1 79 98 GLY A O 1
ATOM 765 N N . SER A 1 99 ? 17.656 -8.828 -7.867 1 79.19 99 SER A N 1
ATOM 766 C CA . SER A 1 99 ? 19.062 -9.125 -7.668 1 79.19 99 SER A CA 1
ATOM 767 C C . SER A 1 99 ? 19.312 -9.719 -6.289 1 79.19 99 SER A C 1
ATOM 769 O O . SER A 1 99 ? 20.453 -10.086 -5.961 1 79.19 99 SER A O 1
ATOM 771 N N . VAL A 1 100 ? 18.328 -9.812 -5.496 1 81.19 100 VAL A N 1
ATOM 772 C CA . VAL A 1 100 ? 18.453 -10.406 -4.172 1 81.19 100 VAL A CA 1
ATOM 773 C C . VAL A 1 100 ? 18.203 -11.914 -4.258 1 81.19 100 VAL A C 1
ATOM 775 O O . VAL A 1 100 ? 17.078 -12.359 -4.414 1 81.19 100 VAL A O 1
ATOM 778 N N . PRO A 1 101 ? 19.234 -12.688 -4.16 1 81.38 101 PRO A N 1
ATOM 779 C CA . PRO A 1 101 ? 19.141 -14.125 -4.402 1 81.38 101 PRO A CA 1
ATOM 780 C C . PRO A 1 101 ? 18.047 -14.789 -3.561 1 81.38 101 PRO A C 1
ATOM 782 O O . PRO A 1 101 ? 17.266 -15.594 -4.074 1 81.38 101 PRO A O 1
ATOM 785 N N . ARG A 1 102 ? 17.984 -14.445 -2.369 1 81 102 ARG A N 1
ATOM 786 C CA . ARG A 1 102 ? 17 -15.07 -1.496 1 81 102 ARG A CA 1
ATOM 787 C C . ARG A 1 102 ? 15.578 -14.734 -1.945 1 81 102 ARG A C 1
ATOM 789 O O . ARG A 1 102 ? 14.672 -15.562 -1.822 1 81 102 ARG A O 1
ATOM 796 N N . HIS A 1 103 ? 15.406 -13.578 -2.377 1 83.38 103 HIS A N 1
ATOM 797 C CA . HIS A 1 103 ? 14.078 -13.219 -2.881 1 83.38 103 HIS A CA 1
ATOM 798 C C . HIS A 1 103 ? 13.742 -14.008 -4.145 1 83.38 103 HIS A C 1
ATOM 800 O O . HIS A 1 103 ? 12.617 -14.477 -4.309 1 83.38 103 HIS A O 1
ATOM 806 N N . VAL A 1 104 ? 14.711 -14.133 -4.969 1 82.94 104 VAL A N 1
ATOM 807 C CA . VAL A 1 104 ? 14.5 -14.859 -6.215 1 82.94 104 VAL A CA 1
ATOM 808 C C . VAL A 1 104 ? 14.102 -16.297 -5.906 1 82.94 104 VAL A C 1
ATOM 810 O O . VAL A 1 104 ? 13.148 -16.828 -6.484 1 82.94 104 VAL A O 1
ATOM 813 N N . THR A 1 105 ? 14.75 -16.844 -5.027 1 84.62 105 THR A N 1
ATOM 814 C CA . THR A 1 105 ? 14.445 -18.219 -4.629 1 84.62 105 THR A CA 1
ATOM 815 C C . THR A 1 105 ? 13.062 -18.297 -3.984 1 84.62 105 THR A C 1
ATOM 817 O O . THR A 1 105 ? 12.273 -19.188 -4.309 1 84.62 105 THR A O 1
ATOM 820 N N . ALA A 1 106 ? 12.82 -17.375 -3.166 1 87.69 106 ALA A N 1
ATOM 821 C CA . ALA A 1 106 ? 11.562 -17.375 -2.424 1 87.69 106 ALA A CA 1
ATOM 822 C C . ALA A 1 106 ? 10.375 -17.156 -3.357 1 87.69 106 ALA A C 1
ATOM 824 O O . ALA A 1 106 ? 9.273 -17.656 -3.096 1 87.69 106 ALA A O 1
ATOM 825 N N . ALA A 1 107 ? 10.602 -16.453 -4.414 1 87.06 107 ALA A N 1
ATOM 826 C CA . ALA A 1 107 ? 9.531 -16.125 -5.348 1 87.06 107 ALA A CA 1
ATOM 827 C C . ALA A 1 107 ? 8.984 -17.375 -6.027 1 87.06 107 ALA A C 1
ATOM 829 O O . ALA A 1 107 ? 7.891 -17.344 -6.602 1 87.06 107 ALA A O 1
ATOM 830 N N . ARG A 1 108 ? 9.648 -18.469 -5.91 1 89.75 108 ARG A N 1
ATOM 831 C CA . ARG A 1 108 ? 9.227 -19.719 -6.551 1 89.75 108 ARG A CA 1
ATOM 832 C C . ARG A 1 108 ? 8.422 -20.578 -5.582 1 89.75 108 ARG A C 1
ATOM 834 O O . ARG A 1 108 ? 7.742 -21.516 -6 1 89.75 108 ARG A O 1
ATOM 841 N N . ILE A 1 109 ? 8.539 -20.297 -4.414 1 92 109 ILE A N 1
ATOM 842 C CA . ILE A 1 109 ? 8.016 -21.156 -3.369 1 92 109 ILE A CA 1
ATOM 843 C C . ILE A 1 109 ? 6.488 -21.188 -3.439 1 92 109 ILE A C 1
ATOM 845 O O . ILE A 1 109 ? 5.875 -22.25 -3.365 1 92 109 ILE A O 1
ATOM 849 N N . PRO A 1 110 ? 5.824 -20.109 -3.57 1 93.44 110 PRO A N 1
ATOM 850 C CA . PRO A 1 110 ? 4.363 -20.172 -3.666 1 93.44 110 PRO A CA 1
ATOM 851 C C . PRO A 1 110 ? 3.881 -21.109 -4.773 1 93.44 110 PRO A C 1
ATOM 853 O O . PRO A 1 110 ? 2.988 -21.938 -4.547 1 93.44 110 PRO A O 1
ATOM 856 N N . GLY A 1 111 ? 4.531 -21.047 -5.895 1 92.19 111 GLY A N 1
ATOM 857 C CA . GLY A 1 111 ? 4.168 -21.922 -6.992 1 92.19 111 GLY A CA 1
ATOM 858 C C . GLY A 1 111 ? 4.352 -23.391 -6.668 1 92.19 111 GLY A C 1
ATOM 859 O O . GLY A 1 111 ? 3.494 -24.219 -6.988 1 92.19 111 GLY A O 1
ATOM 860 N N . ARG A 1 112 ? 5.363 -23.719 -6.027 1 94.12 112 ARG A N 1
ATOM 861 C CA . ARG A 1 112 ? 5.668 -25.094 -5.668 1 94.12 112 ARG A CA 1
ATOM 862 C C . ARG A 1 112 ? 4.648 -25.641 -4.664 1 94.12 112 ARG A C 1
ATOM 864 O O . ARG A 1 112 ? 4.355 -26.828 -4.656 1 94.12 112 ARG A O 1
ATOM 871 N N . LEU A 1 113 ? 4.094 -24.734 -3.898 1 95.44 113 LEU A N 1
ATOM 872 C CA . LEU A 1 113 ? 3.154 -25.125 -2.857 1 95.44 113 LEU A CA 1
ATOM 873 C C . LEU A 1 113 ? 1.721 -25.094 -3.379 1 95.44 113 LEU A C 1
ATOM 875 O O . LEU A 1 113 ? 0.779 -25.391 -2.639 1 95.44 113 LEU A O 1
ATOM 879 N N . GLY A 1 114 ? 1.579 -24.641 -4.66 1 94.88 114 GLY A N 1
ATOM 880 C CA . GLY A 1 114 ? 0.243 -24.531 -5.223 1 94.88 114 GLY A CA 1
ATOM 881 C C . GLY A 1 114 ? -0.491 -23.281 -4.777 1 94.88 114 GLY A C 1
ATOM 882 O O . GLY A 1 114 ? -1.722 -23.234 -4.82 1 94.88 114 GLY A O 1
ATOM 883 N N . VAL A 1 115 ? 0.208 -22.391 -4.211 1 96.56 115 VAL A N 1
ATOM 884 C CA . VAL A 1 115 ? -0.368 -21.094 -3.855 1 96.56 115 VAL A CA 1
ATOM 885 C C . VAL A 1 115 ? -0.509 -20.234 -5.105 1 96.56 115 VAL A C 1
ATOM 887 O O . VAL A 1 115 ? 0.465 -20.016 -5.832 1 96.56 115 VAL A O 1
ATOM 890 N N . ARG A 1 116 ? -1.701 -19.797 -5.375 1 95.69 116 ARG A N 1
ATOM 891 C CA . ARG A 1 116 ? -1.925 -18.922 -6.512 1 95.69 116 ARG A CA 1
ATOM 892 C C . ARG A 1 116 ? -1.605 -17.469 -6.152 1 95.69 116 ARG A C 1
ATOM 894 O O . ARG A 1 116 ? -1.979 -17 -5.078 1 95.69 116 ARG A O 1
ATOM 901 N N . THR A 1 117 ? -0.961 -16.844 -7.105 1 95.19 117 THR A N 1
ATOM 902 C CA . THR A 1 117 ? -0.475 -15.5 -6.789 1 95.19 117 THR A CA 1
ATOM 903 C C . THR A 1 117 ? -0.823 -14.523 -7.906 1 95.19 117 THR A C 1
ATOM 905 O O . THR A 1 117 ? -0.847 -14.898 -9.086 1 95.19 117 THR A O 1
ATOM 908 N N . THR A 1 118 ? -1.157 -13.344 -7.578 1 95.38 118 THR A N 1
ATOM 909 C CA . THR A 1 118 ? -1.267 -12.188 -8.461 1 95.38 118 THR A CA 1
ATOM 910 C C . THR A 1 118 ? -0.569 -10.969 -7.855 1 95.38 118 THR A C 1
ATOM 912 O O . THR A 1 118 ? -0.634 -10.75 -6.645 1 95.38 118 THR A O 1
ATOM 915 N N . CYS A 1 119 ? 0.148 -10.289 -8.641 1 96.12 119 CYS A N 1
ATOM 916 C CA . CYS A 1 119 ? 0.88 -9.117 -8.18 1 96.12 119 CYS A CA 1
ATOM 917 C C . CYS A 1 119 ? 0.577 -7.906 -9.047 1 96.12 119 CYS A C 1
ATOM 919 O O . CYS A 1 119 ? 0.678 -7.973 -10.273 1 96.12 119 CYS A O 1
ATOM 921 N N . GLY A 1 120 ? 0.213 -6.871 -8.438 1 97.06 120 GLY A N 1
ATOM 922 C CA . GLY A 1 120 ? -0.081 -5.621 -9.117 1 97.06 120 GLY A CA 1
ATOM 923 C C . GLY A 1 120 ? 0.843 -4.488 -8.719 1 97.06 120 GLY A C 1
ATOM 924 O O . GLY A 1 120 ? 1.309 -4.438 -7.574 1 97.06 120 GLY A O 1
ATOM 925 N N . VAL A 1 121 ? 1.068 -3.635 -9.672 1 97.75 121 VAL A N 1
ATOM 926 C CA . VAL A 1 121 ? 1.8 -2.393 -9.445 1 97.75 121 VAL A CA 1
ATOM 927 C C . VAL A 1 121 ? 0.818 -1.231 -9.312 1 97.75 121 VAL A C 1
ATOM 929 O O . VAL A 1 121 ? -0.066 -1.058 -10.156 1 97.75 121 VAL A O 1
ATOM 932 N N . PHE A 1 122 ? 0.946 -0.518 -8.289 1 98.31 122 PHE A N 1
ATOM 933 C CA . PHE A 1 122 ? 0.226 0.736 -8.094 1 98.31 122 PHE A CA 1
ATOM 934 C C . PHE A 1 122 ? 1.174 1.925 -8.195 1 98.31 122 PHE A C 1
ATOM 936 O O . PHE A 1 122 ? 2.156 2.004 -7.453 1 98.31 122 PHE A O 1
ATOM 943 N N . CYS A 1 123 ? 0.837 2.779 -9.016 1 97.75 123 CYS A N 1
ATOM 944 C CA . CYS A 1 123 ? 1.704 3.922 -9.281 1 97.75 123 CYS A CA 1
ATOM 945 C C . CYS A 1 123 ? 1.133 5.195 -8.672 1 97.75 123 CYS A C 1
ATOM 947 O O . CYS A 1 123 ? -0.083 5.395 -8.672 1 97.75 123 CYS A O 1
ATOM 949 N N . PHE A 1 124 ? 2.039 6.02 -8.203 1 98.06 124 PHE A N 1
ATOM 950 C CA . PHE A 1 124 ? 1.629 7.309 -7.664 1 98.06 124 PHE A CA 1
ATOM 951 C C . PHE A 1 124 ? 0.842 8.102 -8.703 1 98.06 124 PHE A C 1
ATOM 953 O O . PHE A 1 124 ? 1.296 8.273 -9.836 1 98.06 124 PHE A O 1
ATOM 960 N N . ALA A 1 125 ? -0.302 8.539 -8.258 1 97.12 125 ALA A N 1
ATOM 961 C CA . ALA A 1 125 ? -1.211 9.211 -9.18 1 97.12 125 ALA A CA 1
ATOM 962 C C . ALA A 1 125 ? -1.432 10.664 -8.773 1 97.12 125 ALA A C 1
ATOM 964 O O . ALA A 1 125 ? -2.088 11.43 -9.484 1 97.12 125 ALA A O 1
ATOM 965 N N . GLY A 1 126 ? -0.928 11.023 -7.57 1 95.06 126 GLY A N 1
ATOM 966 C CA . GLY A 1 126 ? -1.027 12.414 -7.148 1 95.06 126 GLY A CA 1
ATOM 967 C C . GLY A 1 126 ? -1.484 12.562 -5.711 1 95.06 126 GLY A C 1
ATOM 968 O O . GLY A 1 126 ? -1.789 11.578 -5.039 1 95.06 126 GLY A O 1
ATOM 969 N N . ASP A 1 127 ? -1.494 13.82 -5.336 1 94.5 127 ASP A N 1
ATOM 970 C CA . ASP A 1 127 ? -2.047 14.18 -4.035 1 94.5 127 ASP A CA 1
ATOM 971 C C . ASP A 1 127 ? -3.539 13.875 -3.965 1 94.5 127 ASP A C 1
ATOM 973 O O . ASP A 1 127 ? -4.27 14.094 -4.934 1 94.5 127 ASP A O 1
ATOM 977 N N . TRP A 1 128 ? -3.938 13.414 -2.816 1 93.69 128 TRP A N 1
ATOM 978 C CA . TRP A 1 128 ? -5.32 12.961 -2.697 1 93.69 128 TRP A CA 1
ATOM 979 C C . TRP A 1 128 ? -6.293 14.102 -3.014 1 93.69 128 TRP A C 1
ATOM 981 O O . TRP A 1 128 ? -7.344 13.875 -3.615 1 93.69 128 TRP A O 1
ATOM 991 N N . ARG A 1 129 ? -5.977 15.305 -2.658 1 92.56 129 ARG A N 1
ATOM 992 C CA . ARG A 1 129 ? -6.863 16.438 -2.926 1 92.56 129 ARG A CA 1
ATOM 993 C C . ARG A 1 129 ? -6.996 16.672 -4.426 1 92.56 129 ARG A C 1
ATOM 995 O O . ARG A 1 129 ? -8.078 17.016 -4.91 1 92.56 129 ARG A O 1
ATOM 1002 N N . ARG A 1 130 ? -5.91 16.547 -5.016 1 92.69 130 ARG A N 1
ATOM 1003 C CA . ARG A 1 130 ? -5.922 16.703 -6.465 1 92.69 130 ARG A CA 1
ATOM 1004 C C . ARG A 1 130 ? -6.703 15.586 -7.141 1 92.69 130 ARG A C 1
ATOM 1006 O O . ARG A 1 130 ? -7.59 15.844 -7.957 1 92.69 130 ARG A O 1
ATOM 1013 N N . VAL A 1 131 ? -6.422 14.383 -6.812 1 94.31 131 VAL A N 1
ATOM 1014 C CA . VAL A 1 131 ? -7.023 13.211 -7.441 1 94.31 131 VAL A CA 1
ATOM 1015 C C . VAL A 1 131 ? -8.531 13.203 -7.18 1 94.31 131 VAL A C 1
ATOM 1017 O O . VAL A 1 131 ? -9.328 13.039 -8.109 1 94.31 131 VAL A O 1
ATOM 1020 N N . MET A 1 132 ? -8.891 13.484 -5.953 1 91.94 132 MET A N 1
ATOM 1021 C CA . MET A 1 132 ? -10.281 13.266 -5.555 1 91.94 132 MET A CA 1
ATOM 1022 C C . MET A 1 132 ? -11.125 14.508 -5.816 1 91.94 132 MET A C 1
ATOM 1024 O O . MET A 1 132 ? -12.32 14.398 -6.094 1 91.94 132 MET A O 1
ATOM 1028 N N . PHE A 1 133 ? -10.477 15.656 -5.773 1 90.88 133 PHE A N 1
ATOM 1029 C CA . PHE A 1 133 ? -11.312 16.844 -5.793 1 90.88 133 PHE A CA 1
ATOM 1030 C C . PHE A 1 133 ? -10.805 17.844 -6.828 1 90.88 133 PHE A C 1
ATOM 1032 O O . PHE A 1 133 ? -11.336 18.953 -6.945 1 90.88 133 PHE A O 1
ATOM 1039 N N . GLY A 1 134 ? -9.734 17.578 -7.477 1 89.56 134 GLY A N 1
ATOM 1040 C CA . GLY A 1 134 ? -9.25 18.453 -8.523 1 89.56 134 GLY A CA 1
ATOM 1041 C C . GLY A 1 134 ? -8.492 19.656 -7.996 1 89.56 134 GLY A C 1
ATOM 1042 O O . GLY A 1 134 ? -8.359 20.672 -8.688 1 89.56 134 GLY A O 1
ATOM 1043 N N . SER A 1 135 ? -8.102 19.594 -6.785 1 90.12 135 SER A N 1
ATOM 1044 C CA . SER A 1 135 ? -7.312 20.672 -6.211 1 90.12 135 SER A CA 1
ATOM 1045 C C . SER A 1 135 ? -6.023 20.891 -6.992 1 90.12 135 SER A C 1
ATOM 1047 O O . SER A 1 135 ? -5.395 19.938 -7.449 1 90.12 135 SER A O 1
ATOM 1049 N N . PRO A 1 136 ? -5.652 22.141 -7.141 1 90.44 136 PRO A N 1
ATOM 1050 C CA . PRO A 1 136 ? -4.422 22.422 -7.879 1 90.44 136 PRO A CA 1
ATOM 1051 C C . PRO A 1 136 ? -3.162 22.078 -7.086 1 90.44 136 PRO A C 1
ATOM 1053 O O . PRO A 1 136 ? -2.057 22.469 -7.477 1 90.44 136 PRO A O 1
ATOM 1056 N N . THR A 1 137 ? -3.244 21.391 -6.102 1 89.12 137 THR A N 1
ATOM 1057 C CA . THR A 1 137 ? -2.113 21 -5.262 1 89.12 137 THR A CA 1
ATOM 1058 C C . THR A 1 137 ? -1.091 20.203 -6.07 1 89.12 137 THR A C 1
ATOM 1060 O O . THR A 1 137 ? -1.458 19.328 -6.859 1 89.12 137 THR A O 1
ATOM 1063 N N . GLU A 1 138 ? 0.14 20.547 -5.879 1 89.69 138 GLU A N 1
ATOM 1064 C CA . GLU A 1 138 ? 1.214 19.812 -6.539 1 89.69 138 GLU A CA 1
ATOM 1065 C C . GLU A 1 138 ? 1.267 18.359 -6.055 1 89.69 138 GLU A C 1
ATOM 1067 O O . GLU A 1 138 ? 1.081 18.094 -4.867 1 89.69 138 GLU A O 1
ATOM 1072 N N . PRO A 1 139 ? 1.495 17.516 -7.008 1 89.94 139 PRO A N 1
ATOM 1073 C CA . PRO A 1 139 ? 1.64 16.125 -6.59 1 89.94 139 PRO A CA 1
ATOM 1074 C C . PRO A 1 139 ? 2.914 15.875 -5.785 1 89.94 139 PRO A C 1
ATOM 1076 O O . PRO A 1 139 ? 4.02 16.031 -6.312 1 89.94 139 PRO A O 1
ATOM 1079 N N . ARG A 1 140 ? 2.729 15.625 -4.578 1 92 140 ARG A N 1
ATOM 1080 C CA . ARG A 1 140 ? 3.848 15.281 -3.707 1 92 140 ARG A CA 1
ATOM 1081 C C . ARG A 1 140 ? 3.699 13.867 -3.162 1 92 140 ARG A C 1
ATOM 1083 O O . ARG A 1 140 ? 2.65 13.508 -2.619 1 92 140 ARG A O 1
ATOM 1090 N N . THR A 1 141 ? 4.781 13.164 -3.295 1 96.12 141 THR A N 1
ATOM 1091 C CA . THR A 1 141 ? 4.746 11.773 -2.854 1 96.12 141 THR A CA 1
ATOM 1092 C C . THR A 1 141 ? 4.895 11.688 -1.337 1 96.12 141 THR A C 1
ATOM 1094 O O . THR A 1 141 ? 5.664 12.438 -0.737 1 96.12 141 THR A O 1
ATOM 1097 N N . PRO A 1 142 ? 4.188 10.805 -0.72 1 97.06 142 PRO A N 1
ATOM 1098 C CA . PRO A 1 142 ? 4.352 10.586 0.72 1 97.06 142 PRO A CA 1
ATOM 1099 C C . PRO A 1 142 ? 5.664 9.891 1.067 1 97.06 142 PRO A C 1
ATOM 1101 O O . PRO A 1 142 ? 5.969 9.688 2.246 1 97.06 142 PRO A O 1
ATOM 1104 N N . PHE A 1 143 ? 6.492 9.523 0.113 1 96.62 143 PHE A N 1
ATOM 1105 C CA . PHE A 1 143 ? 7.727 8.797 0.38 1 96.62 143 PHE A CA 1
ATOM 1106 C C . PHE A 1 143 ? 8.883 9.758 0.626 1 96.62 143 PHE A C 1
ATOM 1108 O O . PHE A 1 143 ? 9.977 9.344 1.017 1 96.62 143 PHE A O 1
ATOM 1115 N N . LEU A 1 144 ? 8.539 11 0.452 1 93.38 144 LEU A N 1
ATOM 1116 C CA . LEU A 1 144 ? 9.508 12.047 0.76 1 93.38 144 LEU A CA 1
ATOM 1117 C C . LEU A 1 144 ? 9.031 12.898 1.931 1 93.38 144 LEU A C 1
ATOM 1119 O O . LEU A 1 144 ? 7.824 12.992 2.186 1 93.38 144 LEU A O 1
ATOM 1123 N N . PRO A 1 145 ? 9.969 13.523 2.539 1 92.62 145 PRO A N 1
ATOM 1124 C CA . PRO A 1 145 ? 9.547 14.445 3.602 1 92.62 145 PRO A CA 1
ATOM 1125 C C . PRO A 1 145 ? 8.609 15.539 3.1 1 92.62 145 PRO A C 1
ATOM 1127 O O . PRO A 1 145 ? 8.703 15.953 1.939 1 92.62 145 PRO A O 1
ATOM 1130 N N . VAL A 1 146 ? 7.734 15.977 3.998 1 88.19 146 VAL A N 1
ATOM 1131 C CA . VAL A 1 146 ? 6.691 16.922 3.639 1 88.19 146 VAL A CA 1
ATOM 1132 C C . VAL A 1 146 ? 7.324 18.234 3.189 1 88.19 146 VAL A C 1
ATOM 1134 O O . VAL A 1 146 ? 6.781 18.938 2.328 1 88.19 146 VAL A O 1
ATOM 1137 N N . ASP A 1 147 ? 8.383 18.734 3.711 1 77.19 147 ASP A N 1
ATOM 1138 C CA . ASP A 1 147 ? 9.008 20 3.383 1 77.19 147 ASP A CA 1
ATOM 1139 C C . ASP A 1 147 ? 9.891 19.891 2.141 1 77.19 147 ASP A C 1
ATOM 1141 O O . ASP A 1 147 ? 10.469 20.875 1.691 1 77.19 147 ASP A O 1
ATOM 1145 N N . GLN A 1 148 ? 10.023 18.844 1.526 1 68.5 148 GLN A N 1
ATOM 1146 C CA . GLN A 1 148 ? 10.844 18.688 0.33 1 68.5 148 GLN A CA 1
ATOM 1147 C C . GLN A 1 148 ? 9.977 18.656 -0.928 1 68.5 148 GLN A C 1
ATOM 1149 O O . GLN A 1 148 ? 8.852 18.156 -0.903 1 68.5 148 GLN A O 1
ATOM 1154 N N . MET B 1 1 ? 13.086 44.188 -22.625 1 28.45 1 MET B N 1
ATOM 1155 C CA . MET B 1 1 ? 13.852 42.969 -22.984 1 28.45 1 MET B CA 1
ATOM 1156 C C . MET B 1 1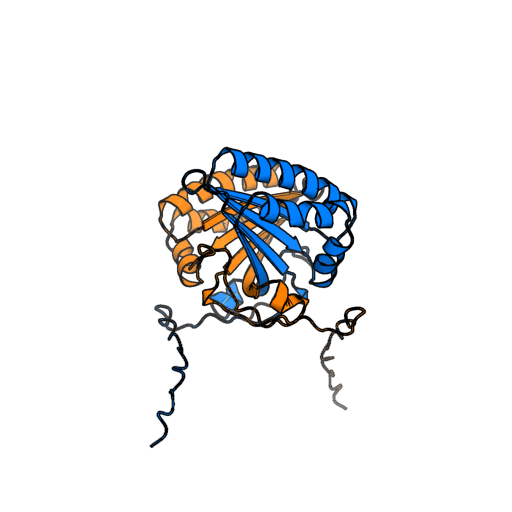 ? 13.531 41.812 -22.031 1 28.45 1 MET B C 1
ATOM 1158 O O . MET B 1 1 ? 13.844 41.875 -20.844 1 28.45 1 MET B O 1
ATOM 1162 N N . GLY B 1 2 ? 12.305 41.156 -22.188 1 27.73 2 GLY B N 1
ATOM 1163 C CA . GLY B 1 2 ? 11.5 40.281 -21.344 1 27.73 2 GLY B CA 1
ATOM 1164 C C . GLY B 1 2 ? 12.102 38.906 -21.141 1 27.73 2 GLY B C 1
ATOM 1165 O O . GLY B 1 2 ? 12.461 38.25 -22.109 1 27.73 2 GLY B O 1
ATOM 1166 N N . VAL B 1 3 ? 12.695 38.688 -19.922 1 29.05 3 VAL B N 1
ATOM 1167 C CA . VAL B 1 3 ? 13.359 37.438 -19.5 1 29.05 3 VAL B CA 1
ATOM 1168 C C . VAL B 1 3 ? 12.367 36.281 -19.562 1 29.05 3 VAL B C 1
ATOM 1170 O O . VAL B 1 3 ? 11.359 36.281 -18.844 1 29.05 3 VAL B O 1
ATOM 1173 N N . GLU B 1 4 ? 12.203 35.656 -20.766 1 25.56 4 GLU B N 1
ATOM 1174 C CA . GLU B 1 4 ? 11.375 34.469 -20.969 1 25.56 4 GLU B CA 1
ATOM 1175 C C . GLU B 1 4 ? 11.891 33.312 -20.141 1 25.56 4 GLU B C 1
ATOM 1177 O O . GLU B 1 4 ? 13.055 32.906 -20.25 1 25.56 4 GLU B O 1
ATOM 1182 N N . ASN B 1 5 ? 11.352 33.125 -18.922 1 23.69 5 ASN B N 1
ATOM 1183 C CA . ASN B 1 5 ? 11.609 31.984 -18.047 1 23.69 5 ASN B CA 1
ATOM 1184 C C . ASN B 1 5 ? 11.25 30.672 -18.719 1 23.69 5 ASN B C 1
ATOM 1186 O O . ASN B 1 5 ? 10.078 30.422 -19.031 1 23.69 5 ASN B O 1
ATOM 1190 N N . GLN B 1 6 ? 12.156 30.125 -19.484 1 21.62 6 GLN B N 1
ATOM 1191 C CA . GLN B 1 6 ? 12.008 28.797 -20.062 1 21.62 6 GLN B CA 1
ATOM 1192 C C . GLN B 1 6 ? 11.82 27.734 -18.984 1 21.62 6 GLN B C 1
ATOM 1194 O O . GLN B 1 6 ? 12.719 27.5 -18.172 1 21.62 6 GLN B O 1
ATOM 1199 N N . ALA B 1 7 ? 10.602 27.594 -18.594 1 26.39 7 ALA B N 1
ATOM 1200 C CA . ALA B 1 7 ? 10.195 26.484 -17.719 1 26.39 7 ALA B CA 1
ATOM 1201 C C . ALA B 1 7 ? 10.688 25.141 -18.266 1 26.39 7 ALA B C 1
ATOM 1203 O O . ALA B 1 7 ? 10.406 24.797 -19.422 1 26.39 7 ALA B O 1
ATOM 1204 N N . GLY B 1 8 ? 11.891 24.625 -17.828 1 22.66 8 GLY B N 1
ATOM 1205 C CA . GLY B 1 8 ? 12.539 23.375 -18.141 1 22.66 8 GLY B CA 1
ATOM 1206 C C . GLY B 1 8 ? 11.648 22.172 -17.922 1 22.66 8 GLY B C 1
ATOM 1207 O O . GLY B 1 8 ? 11.039 22.016 -16.859 1 22.66 8 GLY B O 1
ATOM 1208 N N . SER B 1 9 ? 11 21.734 -19 1 28.02 9 SER B N 1
ATOM 1209 C CA . SER B 1 9 ? 10.312 20.453 -19.141 1 28.02 9 SER B CA 1
ATOM 1210 C C . SER B 1 9 ? 11.164 19.312 -18.625 1 28.02 9 SER B C 1
ATOM 1212 O O . SER B 1 9 ? 12.195 18.969 -19.219 1 28.02 9 SER B O 1
ATOM 1214 N N . GLY B 1 10 ? 11.422 19.266 -17.375 1 25.78 10 GLY B N 1
ATOM 1215 C CA . GLY B 1 10 ? 12.18 18.156 -16.812 1 25.78 10 GLY B CA 1
ATOM 1216 C C . GLY B 1 10 ? 11.711 16.797 -17.297 1 25.78 10 GLY B C 1
ATOM 1217 O O . GLY B 1 10 ? 10.703 16.281 -16.828 1 25.78 10 GLY B O 1
ATOM 1218 N N . THR B 1 11 ? 11.852 16.547 -18.578 1 29.78 11 THR B N 1
ATOM 1219 C CA . THR B 1 11 ? 11.812 15.188 -19.109 1 29.78 11 THR B CA 1
ATOM 1220 C C . THR B 1 11 ? 12.766 14.281 -18.344 1 29.78 11 THR B C 1
ATOM 1222 O O . THR B 1 11 ? 13.984 14.359 -18.516 1 29.78 11 THR B O 1
ATOM 1225 N N . GLY B 1 12 ? 12.602 14.203 -17.125 1 28.28 12 GLY B N 1
ATOM 1226 C CA . GLY B 1 12 ? 13.477 13.227 -16.5 1 28.28 12 GLY B CA 1
ATOM 1227 C C . GLY B 1 12 ? 13.648 11.961 -17.328 1 28.28 12 GLY B C 1
ATOM 1228 O O . GLY B 1 12 ? 12.68 11.234 -17.562 1 28.28 12 GLY B O 1
ATOM 1229 N N . ARG B 1 13 ? 14.57 11.984 -18.203 1 32.38 13 ARG B N 1
ATOM 1230 C CA . ARG B 1 13 ? 15.07 10.844 -18.969 1 32.38 13 ARG B CA 1
ATOM 1231 C C . ARG B 1 13 ? 15.344 9.656 -18.047 1 32.38 13 ARG B C 1
ATOM 1233 O O . ARG B 1 13 ? 16.141 9.758 -17.109 1 32.38 13 ARG B O 1
ATOM 1240 N N . ARG B 1 14 ? 14.328 8.797 -17.828 1 39.56 14 ARG B N 1
ATOM 1241 C CA . ARG B 1 14 ? 14.43 7.473 -17.219 1 39.56 14 ARG B CA 1
ATOM 1242 C C . ARG B 1 14 ? 15.617 6.703 -17.797 1 39.56 14 ARG B C 1
ATOM 1244 O O . ARG B 1 14 ? 15.797 6.648 -19.016 1 39.56 14 ARG B O 1
ATOM 1251 N N . SER B 1 15 ? 16.578 6.668 -17.094 1 36.69 15 SER B N 1
ATOM 1252 C CA . SER B 1 15 ? 17.656 5.812 -17.578 1 36.69 15 SER B CA 1
ATOM 1253 C C . SER B 1 15 ? 17.125 4.488 -18.109 1 36.69 15 SER B C 1
ATOM 1255 O O . SER B 1 15 ? 16.266 3.855 -17.484 1 36.69 15 SER B O 1
ATOM 1257 N N . PRO B 1 16 ? 17.25 4.172 -19.344 1 40.31 16 PRO B N 1
ATOM 1258 C CA . PRO B 1 16 ? 16.812 2.893 -19.906 1 40.31 16 PRO B CA 1
ATOM 1259 C C . PRO B 1 16 ? 17.234 1.695 -19.062 1 40.31 16 PRO B C 1
ATOM 1261 O O . PRO B 1 16 ? 18.25 1.762 -18.375 1 40.31 16 PRO B O 1
ATOM 1264 N N . ARG B 1 17 ? 16.344 0.811 -18.422 1 51.69 17 ARG B N 1
ATOM 1265 C CA . ARG B 1 17 ? 16.734 -0.504 -17.922 1 51.69 17 ARG B CA 1
ATOM 1266 C C . ARG B 1 17 ? 17.875 -1.085 -18.75 1 51.69 17 ARG B C 1
ATOM 1268 O O . ARG B 1 17 ? 18.047 -0.727 -19.922 1 51.69 17 ARG B O 1
ATOM 1275 N N . PRO B 1 18 ? 18.75 -1.685 -18.031 1 48.31 18 PRO B N 1
ATOM 1276 C CA . PRO B 1 18 ? 19.844 -2.207 -18.844 1 48.31 18 PRO B CA 1
ATOM 1277 C C . PRO B 1 18 ? 19.375 -2.738 -20.188 1 48.31 18 PRO B C 1
ATOM 1279 O O . PRO B 1 18 ? 20.109 -2.662 -21.172 1 48.31 18 PRO B O 1
ATOM 1282 N N . ASP B 1 19 ? 18.203 -3.463 -20.203 1 51.69 19 ASP B N 1
ATOM 1283 C CA . ASP B 1 19 ? 17.875 -3.98 -21.531 1 51.69 19 ASP B CA 1
ATOM 1284 C C . ASP B 1 19 ? 17.156 -2.926 -22.359 1 51.69 19 ASP B C 1
ATOM 1286 O O . ASP B 1 19 ? 16.75 -3.195 -23.5 1 51.69 19 ASP B O 1
ATOM 1290 N N . GLY B 1 20 ? 17.094 -1.688 -21.859 1 60.12 20 GLY B N 1
ATOM 1291 C CA . GLY B 1 20 ? 16.484 -0.641 -22.672 1 60.12 20 GLY B CA 1
ATOM 1292 C C . GLY B 1 20 ? 14.969 -0.61 -22.562 1 60.12 20 GLY B C 1
ATOM 1293 O O . GLY B 1 20 ? 14.312 0.197 -23.234 1 60.12 20 GLY B O 1
ATOM 1294 N N . MET B 1 21 ? 14.43 -1.639 -21.703 1 66.62 21 MET B N 1
ATOM 1295 C CA . MET B 1 21 ? 12.969 -1.671 -21.734 1 66.62 21 MET B CA 1
ATOM 1296 C C . MET B 1 21 ? 12.375 -0.653 -20.766 1 66.62 21 MET B C 1
ATOM 1298 O O . MET B 1 21 ? 12.844 -0.524 -19.641 1 66.62 21 MET B O 1
ATOM 1302 N N . GLU B 1 22 ? 11.578 0.186 -21.203 1 81.12 22 GLU B N 1
ATOM 1303 C CA . GLU B 1 22 ? 10.859 1.161 -20.391 1 81.12 22 GLU B CA 1
ATOM 1304 C C . GLU B 1 22 ? 9.617 0.544 -19.75 1 81.12 22 GLU B C 1
ATOM 1306 O O . GLU B 1 22 ? 8.891 -0.211 -20.406 1 81.12 22 GLU B O 1
ATOM 1311 N N . PRO B 1 23 ? 9.539 0.715 -18.422 1 88.38 23 PRO B N 1
ATOM 1312 C CA . PRO B 1 23 ? 8.305 0.229 -17.797 1 88.38 23 PRO B CA 1
ATOM 1313 C C . PRO B 1 23 ? 7.051 0.774 -18.484 1 88.38 23 PRO B C 1
ATOM 1315 O O . PRO B 1 23 ? 7.074 1.877 -19.031 1 88.38 23 PRO B O 1
ATOM 1318 N N . LEU B 1 24 ? 6.039 -0.051 -18.516 1 88.38 24 LEU B N 1
ATOM 1319 C CA . LEU B 1 24 ? 4.766 0.329 -19.109 1 88.38 24 LEU B CA 1
ATOM 1320 C C . LEU B 1 24 ? 3.705 0.555 -18.047 1 88.38 24 LEU B C 1
ATOM 1322 O O . LEU B 1 24 ? 3.123 -0.402 -17.531 1 88.38 24 LEU B O 1
ATOM 1326 N N . PHE B 1 25 ? 3.48 1.829 -17.797 1 90.25 25 PHE B N 1
ATOM 1327 C CA . PHE B 1 25 ? 2.443 2.164 -16.828 1 90.25 25 PHE B CA 1
ATOM 1328 C C . PHE B 1 25 ? 1.146 2.545 -17.531 1 90.25 25 PHE B C 1
ATOM 1330 O O . PHE B 1 25 ? 1.143 3.406 -18.406 1 90.25 25 PHE B O 1
ATOM 1337 N N . GLU B 1 26 ? 0.109 1.868 -17.234 1 91.25 26 GLU B N 1
ATOM 1338 C CA . GLU B 1 26 ? -1.251 2.234 -17.609 1 91.25 26 GLU B CA 1
ATOM 1339 C C . GLU B 1 26 ? -2.18 2.252 -16.406 1 91.25 26 GLU B C 1
ATOM 1341 O O . GLU B 1 26 ? -2.244 1.278 -15.648 1 91.25 26 GLU B O 1
ATOM 1346 N N . LEU B 1 27 ? -2.848 3.373 -16.25 1 93.06 27 LEU B N 1
ATOM 1347 C CA . LEU B 1 27 ? -3.703 3.465 -15.078 1 93.06 27 LEU B CA 1
ATOM 1348 C C . LEU B 1 27 ? -5.031 2.752 -15.312 1 93.06 27 LEU B C 1
ATOM 1350 O O . LEU B 1 27 ? -5.684 2.969 -16.328 1 93.06 27 LEU B O 1
ATOM 1354 N N . HIS B 1 28 ? -5.363 1.893 -14.414 1 93.56 28 HIS B N 1
ATOM 1355 C CA . HIS B 1 28 ? -6.641 1.188 -14.367 1 93.56 28 HIS B CA 1
ATOM 1356 C C . HIS B 1 28 ? -7.363 1.459 -13.047 1 93.56 28 HIS B C 1
ATOM 1358 O O . HIS B 1 28 ? -7.344 0.627 -12.141 1 93.56 28 HIS B O 1
ATOM 1364 N N . PRO B 1 29 ? -8.047 2.58 -12.945 1 91.88 29 PRO B N 1
ATOM 1365 C CA . PRO B 1 29 ? -8.656 2.959 -11.672 1 91.88 29 PRO B CA 1
ATOM 1366 C C . PRO B 1 29 ? -9.609 1.891 -11.133 1 91.88 29 PRO B C 1
ATOM 1368 O O . PRO B 1 29 ? -9.812 1.798 -9.914 1 91.88 29 PRO B O 1
ATOM 1371 N N . GLU B 1 30 ? -10.148 1.097 -11.961 1 91.94 30 GLU B N 1
ATOM 1372 C CA . GLU B 1 30 ? -11.055 0.037 -11.531 1 91.94 30 GLU B CA 1
ATOM 1373 C C . GLU B 1 30 ? -10.305 -1.077 -10.812 1 91.94 30 GLU B C 1
ATOM 1375 O O . GLU B 1 30 ? -10.914 -1.908 -10.133 1 91.94 30 GLU B O 1
ATOM 1380 N N . GLY B 1 31 ? -8.984 -1.1 -10.992 1 95.06 31 GLY B N 1
ATOM 1381 C CA . GLY B 1 31 ? -8.172 -2.119 -10.344 1 95.06 31 GLY B CA 1
ATOM 1382 C C . GLY B 1 31 ? -7.879 -1.816 -8.891 1 95.06 31 GLY B C 1
ATOM 1383 O O . GLY B 1 31 ? -7.277 -2.633 -8.188 1 95.06 31 GLY B O 1
ATOM 1384 N N . GLY B 1 32 ? -8.305 -0.62 -8.438 1 96.75 32 GLY B N 1
ATOM 1385 C CA . GLY B 1 32 ? -8.156 -0.284 -7.031 1 96.75 32 GLY B CA 1
ATOM 1386 C C . GLY B 1 32 ? -7.156 0.833 -6.785 1 96.75 32 GLY B C 1
ATOM 1387 O O . GLY B 1 32 ? -6.461 1.266 -7.707 1 96.75 32 GLY B O 1
ATOM 1388 N N . GLN B 1 33 ? -7.164 1.282 -5.57 1 97.06 33 GLN B N 1
ATOM 1389 C CA . GLN B 1 33 ? -6.289 2.359 -5.121 1 97.06 33 GLN B CA 1
ATOM 1390 C C . GLN B 1 33 ? -5.598 1.996 -3.811 1 97.06 33 GLN B C 1
ATOM 1392 O O . GLN B 1 33 ? -6.168 1.287 -2.977 1 97.06 33 GLN B O 1
ATOM 1397 N N . VAL B 1 34 ? -4.465 2.457 -3.68 1 98.25 34 VAL B N 1
ATOM 1398 C CA . VAL B 1 34 ? -3.75 2.441 -2.408 1 98.25 34 VAL B CA 1
ATOM 1399 C C . VAL B 1 34 ? -3.521 3.873 -1.928 1 98.25 34 VAL B C 1
ATOM 1401 O O . VAL B 1 34 ? -2.996 4.707 -2.67 1 98.25 34 VAL B O 1
ATOM 1404 N N . MET B 1 35 ? -3.963 4.105 -0.761 1 97 35 MET B N 1
ATOM 1405 C CA . MET B 1 35 ? -3.693 5.395 -0.13 1 97 35 MET B CA 1
ATOM 1406 C C . MET B 1 35 ? -2.52 5.293 0.838 1 97 35 MET B C 1
ATOM 1408 O O . MET B 1 35 ? -2.477 4.391 1.674 1 97 35 MET B O 1
ATOM 1412 N N . VAL B 1 36 ? -1.571 6.176 0.691 1 98.31 36 VAL B N 1
ATOM 1413 C CA . VAL B 1 36 ? -0.464 6.246 1.639 1 98.31 36 VAL B CA 1
ATOM 1414 C C . VAL B 1 36 ? -0.396 7.645 2.252 1 98.31 36 VAL B C 1
ATOM 1416 O O . VAL B 1 36 ? -0.297 8.641 1.531 1 98.31 36 VAL B O 1
ATOM 1419 N N . THR B 1 37 ? -0.483 7.734 3.5 1 96.75 37 THR B N 1
ATOM 1420 C CA . THR B 1 37 ? -0.372 9 4.223 1 96.75 37 THR B CA 1
ATOM 1421 C C . THR B 1 37 ? 0.895 9.023 5.07 1 96.75 37 THR B C 1
ATOM 1423 O O . THR B 1 37 ? 1.15 8.102 5.844 1 96.75 37 THR B O 1
ATOM 1426 N N . ARG B 1 38 ? 1.568 10 4.945 1 97.81 38 ARG B N 1
ATOM 1427 C CA . ARG B 1 38 ? 2.766 10.242 5.742 1 97.81 38 ARG B CA 1
ATOM 1428 C C . ARG B 1 38 ? 2.469 11.18 6.906 1 97.81 38 ARG B C 1
ATOM 1430 O O . ARG B 1 38 ? 1.898 12.258 6.711 1 97.81 38 ARG B O 1
ATOM 1437 N N . PHE B 1 39 ? 2.844 10.773 8.07 1 97.5 39 PHE B N 1
ATOM 1438 C CA . PHE B 1 39 ? 2.768 11.594 9.266 1 97.5 39 PHE B CA 1
ATOM 1439 C C . PHE B 1 39 ? 4.16 11.867 9.828 1 97.5 39 PHE B C 1
ATOM 1441 O O . PHE B 1 39 ? 4.836 10.953 10.305 1 97.5 39 PHE B O 1
ATOM 1448 N N . GLU B 1 40 ? 4.559 13.062 9.719 1 98 40 GLU B N 1
ATOM 1449 C CA . GLU B 1 40 ? 5.785 13.492 10.375 1 98 40 GLU B CA 1
ATOM 1450 C C . GLU B 1 40 ? 5.504 14.016 11.781 1 98 40 GLU B C 1
ATOM 1452 O O . GLU B 1 40 ? 5.102 15.172 11.945 1 98 40 GLU B O 1
ATOM 1457 N N . CYS B 1 41 ? 5.836 13.25 12.688 1 97.5 41 CYS B N 1
ATOM 1458 C CA . CYS B 1 41 ? 5.348 13.492 14.039 1 97.5 41 CYS B CA 1
ATOM 1459 C C . CYS B 1 41 ? 6.328 14.359 14.828 1 97.5 41 CYS B C 1
ATOM 1461 O O . CYS B 1 41 ? 5.93 15.086 15.742 1 97.5 41 CYS B O 1
ATOM 1463 N N . GLY B 1 42 ? 7.617 14.273 14.664 1 96.19 42 GLY B N 1
ATOM 1464 C CA . GLY B 1 42 ? 8.625 15.102 15.297 1 96.19 42 GLY B CA 1
ATOM 1465 C C . GLY B 1 42 ? 9.062 14.586 16.656 1 96.19 42 GLY B C 1
ATOM 1466 O O . GLY B 1 42 ? 10.242 14.68 17 1 96.19 42 GLY B O 1
ATOM 1467 N N . THR B 1 43 ? 8.086 14.023 17.375 1 97.62 43 THR B N 1
ATOM 1468 C CA . THR B 1 43 ? 8.414 13.469 18.688 1 97.62 43 THR B CA 1
ATOM 1469 C C . THR B 1 43 ? 7.848 12.062 18.828 1 97.62 43 THR B C 1
ATOM 1471 O O . THR B 1 43 ? 6.902 11.688 18.141 1 97.62 43 THR B O 1
ATOM 1474 N N . VAL B 1 44 ? 8.383 11.383 19.781 1 98 44 VAL B N 1
ATOM 1475 C CA . VAL B 1 44 ? 7.945 10.016 20.047 1 98 44 VAL B CA 1
ATOM 1476 C C . VAL B 1 44 ? 6.523 10.023 20.609 1 98 44 VAL B C 1
ATOM 1478 O O . VAL B 1 44 ? 5.711 9.156 20.266 1 98 44 VAL B O 1
ATOM 1481 N N . ALA B 1 45 ? 6.242 10.992 21.438 1 97.88 45 ALA B N 1
ATOM 1482 C CA . ALA B 1 45 ? 4.91 11.094 22.031 1 97.88 45 ALA B CA 1
ATOM 1483 C C . ALA B 1 45 ? 3.84 11.258 20.953 1 97.88 45 ALA B C 1
ATOM 1485 O O . ALA B 1 45 ? 2.816 10.57 20.984 1 97.88 45 ALA B O 1
ATOM 1486 N N . LYS B 1 46 ? 4.109 12.141 20.031 1 97.75 46 LYS B N 1
ATOM 1487 C CA . LYS B 1 46 ? 3.16 12.352 18.953 1 97.75 46 LYS B CA 1
ATOM 1488 C C . LYS B 1 46 ? 3.049 11.109 18.062 1 97.75 46 LYS B C 1
ATOM 1490 O O . LYS B 1 46 ? 1.957 10.758 17.609 1 97.75 46 LYS B O 1
ATOM 1495 N N . LEU B 1 47 ? 4.129 10.492 17.797 1 98.25 47 LEU B N 1
ATOM 1496 C CA . LEU B 1 47 ? 4.141 9.266 17 1 98.25 47 LEU B CA 1
ATOM 1497 C C . LEU B 1 47 ? 3.283 8.188 17.656 1 98.25 47 LEU B C 1
ATOM 1499 O O . LEU B 1 47 ? 2.443 7.574 17 1 98.25 47 LEU B O 1
ATOM 1503 N N . LEU B 1 48 ? 3.48 8 18.984 1 98 48 LEU B N 1
ATOM 1504 C CA . LEU B 1 48 ? 2.705 7.008 19.719 1 98 48 LEU B CA 1
ATOM 1505 C C . LEU B 1 48 ? 1.218 7.344 19.672 1 98 48 LEU B C 1
ATOM 1507 O O . LEU B 1 48 ? 0.383 6.453 19.484 1 98 48 LEU B O 1
ATOM 1511 N N . TYR B 1 49 ? 0.955 8.578 19.844 1 97.31 49 TYR B N 1
ATOM 1512 C CA . TYR B 1 49 ? -0.434 9.016 19.766 1 97.31 49 TYR B CA 1
ATOM 1513 C C . TYR B 1 49 ? -1.038 8.711 18.406 1 97.31 49 TYR B C 1
ATOM 1515 O O . TYR B 1 49 ? -2.158 8.203 18.312 1 97.31 49 TYR B O 1
ATOM 1523 N N . MET B 1 50 ? -0.325 9.016 17.359 1 96.38 50 MET B N 1
ATOM 1524 C CA . MET B 1 50 ? -0.806 8.766 16 1 96.38 50 MET B CA 1
ATOM 1525 C C . MET B 1 50 ? -1.035 7.273 15.773 1 96.38 50 MET B C 1
ATOM 1527 O O . MET B 1 50 ? -2.01 6.883 15.133 1 96.38 50 MET B O 1
ATOM 1531 N N . ILE B 1 51 ? -0.14 6.484 16.266 1 96.38 51 ILE B N 1
ATOM 1532 C CA . ILE B 1 51 ? -0.279 5.039 16.141 1 96.38 51 ILE B CA 1
ATOM 1533 C C . ILE B 1 51 ? -1.574 4.582 16.797 1 96.38 51 ILE B C 1
ATOM 1535 O O . ILE B 1 51 ? -2.367 3.855 16.203 1 96.38 51 ILE B O 1
ATOM 1539 N N . LEU B 1 52 ? -1.813 5.039 17.984 1 94.25 52 LEU B N 1
ATOM 1540 C CA . LEU B 1 52 ? -3.012 4.66 18.734 1 94.25 52 LEU B CA 1
ATOM 1541 C C . LEU B 1 52 ? -4.27 5.145 18.016 1 94.25 52 LEU B C 1
ATOM 1543 O O . LEU B 1 52 ? -5.254 4.41 17.922 1 94.25 52 LEU B O 1
ATOM 1547 N N . LEU B 1 53 ? -4.207 6.336 17.594 1 92.62 53 LEU B N 1
ATOM 1548 C CA . LEU B 1 53 ? -5.328 6.906 16.859 1 92.62 53 LEU B CA 1
ATOM 1549 C C . LEU B 1 53 ? -5.648 6.074 15.625 1 92.62 53 LEU B C 1
ATOM 1551 O O . LEU B 1 53 ? -6.812 5.777 15.352 1 92.62 53 LEU B O 1
ATOM 1555 N N . HIS B 1 54 ? -4.664 5.75 14.852 1 91.62 54 HIS B N 1
ATOM 1556 C CA . HIS B 1 54 ? -4.848 4.961 13.641 1 91.62 54 HIS B CA 1
ATOM 1557 C C . HIS B 1 54 ? -5.477 3.607 13.953 1 91.62 54 HIS B C 1
ATOM 1559 O O . HIS B 1 54 ? -6.379 3.158 13.25 1 91.62 54 HIS B O 1
ATOM 1565 N N . LEU B 1 55 ? -5 2.953 15.016 1 87.56 55 LEU B N 1
ATOM 1566 C CA . LEU B 1 55 ? -5.547 1.662 15.422 1 87.56 55 LEU B CA 1
ATOM 1567 C C . LEU B 1 55 ? -7.031 1.774 15.742 1 87.56 55 LEU B C 1
ATOM 1569 O O . LEU B 1 55 ? -7.82 0.901 15.367 1 87.56 55 LEU B O 1
ATOM 1573 N N . ARG B 1 56 ? -7.406 2.83 16.328 1 86.25 56 ARG B N 1
ATOM 1574 C CA . ARG B 1 56 ? -8.797 3.033 16.719 1 86.25 56 ARG B CA 1
ATOM 1575 C C . ARG B 1 56 ? -9.672 3.326 15.508 1 86.25 56 ARG B C 1
ATOM 1577 O O . ARG B 1 56 ? -10.758 2.752 15.367 1 86.25 56 ARG B O 1
ATOM 1584 N N . ILE B 1 57 ? -9.195 4.129 14.648 1 84.44 57 ILE B N 1
ATOM 1585 C CA . ILE B 1 57 ? -9.977 4.586 13.508 1 84.44 57 ILE B CA 1
ATOM 1586 C C . ILE B 1 57 ? -10.141 3.451 12.5 1 84.44 57 ILE B C 1
ATOM 1588 O O . ILE B 1 57 ? -11.188 3.318 11.867 1 84.44 57 ILE B O 1
ATOM 1592 N N . LYS B 1 58 ? -9.125 2.746 12.336 1 81.94 58 LYS B N 1
ATOM 1593 C CA . LYS B 1 58 ? -9.188 1.618 11.414 1 81.94 58 LYS B CA 1
ATOM 1594 C C . LYS B 1 58 ? -10.344 0.684 11.758 1 81.94 58 LYS B C 1
ATOM 1596 O O . LYS B 1 58 ? -11.039 0.193 10.859 1 81.94 58 LYS B O 1
ATOM 1601 N N . ARG B 1 59 ? -10.484 0.439 12.938 1 80.25 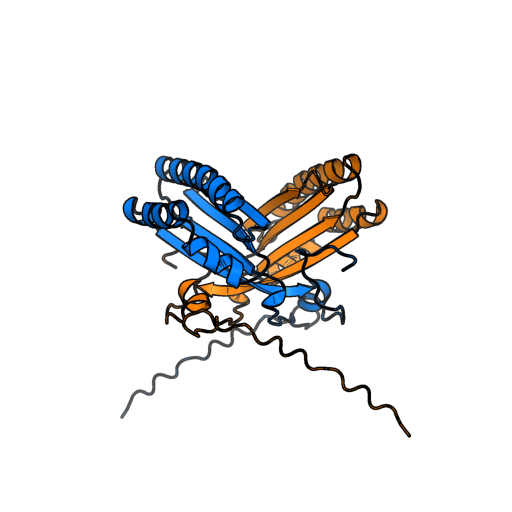59 ARG B N 1
ATOM 1602 C CA . ARG B 1 59 ? -11.57 -0.425 13.383 1 80.25 59 ARG B CA 1
ATOM 1603 C C . ARG B 1 59 ? -12.93 0.176 13.016 1 80.25 59 ARG B C 1
ATOM 1605 O O . ARG B 1 59 ? -13.828 -0.535 12.562 1 80.25 59 ARG B O 1
ATOM 1612 N N . ASP B 1 60 ? -13 1.43 13.172 1 80.56 60 ASP B N 1
ATOM 1613 C CA . ASP B 1 60 ? -14.25 2.121 12.883 1 80.56 60 ASP B CA 1
ATOM 1614 C C . ASP B 1 60 ? -14.531 2.143 11.383 1 80.56 60 ASP B C 1
ATOM 1616 O O . ASP B 1 60 ? -15.664 1.931 10.953 1 80.56 60 ASP B O 1
ATOM 1620 N N . VAL B 1 61 ? -13.516 2.371 10.625 1 79.88 61 VAL B N 1
ATOM 1621 C CA . VAL B 1 61 ? -13.656 2.406 9.172 1 79.88 61 VAL B CA 1
ATOM 1622 C C . VAL B 1 61 ? -14.055 1.026 8.656 1 79.88 61 VAL B C 1
ATOM 1624 O O . VAL B 1 61 ? -14.914 0.908 7.781 1 79.88 61 VAL B O 1
ATOM 1627 N N . HIS B 1 62 ? -13.445 0.022 9.172 1 78.75 62 HIS B N 1
ATOM 1628 C CA . HIS B 1 62 ? -13.781 -1.34 8.766 1 78.75 62 HIS B CA 1
ATOM 1629 C C . HIS B 1 62 ? -15.242 -1.662 9.07 1 78.75 62 HIS B C 1
ATOM 1631 O O . HIS B 1 62 ? -15.922 -2.293 8.258 1 78.75 62 HIS B O 1
ATOM 1637 N N . ARG B 1 63 ? -15.734 -1.191 10.117 1 77.94 63 ARG B N 1
ATOM 1638 C CA . ARG B 1 63 ? -17.109 -1.467 10.547 1 77.94 63 ARG B CA 1
ATOM 1639 C C . ARG B 1 63 ? -18.109 -0.703 9.695 1 77.94 63 ARG B C 1
ATOM 1641 O O . ARG B 1 63 ? -19.219 -1.187 9.445 1 77.94 63 ARG B O 1
ATOM 1648 N N . ALA B 1 64 ? -17.734 0.422 9.305 1 75.69 64 ALA B N 1
ATOM 1649 C CA . ALA B 1 64 ? -18.656 1.281 8.57 1 75.69 64 ALA B CA 1
ATOM 1650 C C . ALA B 1 64 ? -18.812 0.825 7.121 1 75.69 64 ALA B C 1
ATOM 1652 O O . ALA B 1 64 ? -19.703 1.286 6.402 1 75.69 64 ALA B O 1
ATOM 1653 N N . GLY B 1 65 ? -18.156 -0.155 6.691 1 64.12 65 GLY B N 1
ATOM 1654 C CA . GLY B 1 65 ? -18.375 -0.784 5.398 1 64.12 65 GLY B CA 1
ATOM 1655 C C . GLY B 1 65 ? -17.812 0.021 4.242 1 64.12 65 GLY B C 1
ATOM 1656 O O . GLY B 1 65 ? -18.344 -0.026 3.131 1 64.12 65 GLY B O 1
ATOM 1657 N N . GLY B 1 66 ? -16.891 0.729 4.352 1 67.56 66 GLY B N 1
ATOM 1658 C CA . GLY B 1 66 ? -16.484 1.664 3.316 1 67.56 66 GLY B CA 1
ATOM 1659 C C . GLY B 1 66 ? -15.602 1.029 2.252 1 67.56 66 GLY B C 1
ATOM 1660 O O . GLY B 1 66 ? -14.984 1.73 1.447 1 67.56 66 GLY B O 1
ATOM 1661 N N . GLY B 1 67 ? -15.555 -0.354 2.184 1 84.75 67 GLY B N 1
ATOM 1662 C CA . GLY B 1 67 ? -14.82 -1.044 1.136 1 84.75 67 GLY B CA 1
ATOM 1663 C C . GLY B 1 67 ? -13.344 -1.209 1.453 1 84.75 67 GLY B C 1
ATOM 1664 O O . GLY B 1 67 ? -12.57 -1.67 0.611 1 84.75 67 GLY B O 1
ATOM 1665 N N . LEU B 1 68 ? -13.047 -0.852 2.607 1 91 68 LEU B N 1
ATOM 1666 C CA . LEU B 1 68 ? -11.648 -0.975 2.998 1 91 68 LEU B CA 1
ATOM 1667 C C . LEU B 1 68 ? -11.211 -2.436 2.996 1 91 68 LEU B C 1
ATOM 1669 O O . LEU B 1 68 ? -11.773 -3.26 3.719 1 91 68 LEU B O 1
ATOM 1673 N N . ILE B 1 69 ? -10.203 -2.701 2.188 1 93.19 69 ILE B N 1
ATOM 1674 C CA . ILE B 1 69 ? -9.68 -4.059 2.088 1 93.19 69 ILE B CA 1
ATOM 1675 C C . ILE B 1 69 ? -8.766 -4.348 3.275 1 93.19 69 ILE B C 1
ATOM 1677 O O . ILE B 1 69 ? -8.812 -5.438 3.854 1 93.19 69 ILE B O 1
ATOM 1681 N N . GLY B 1 70 ? -7.973 -3.418 3.566 1 93 70 GLY B N 1
ATOM 1682 C CA . GLY B 1 70 ? -7.059 -3.508 4.695 1 93 70 GLY B CA 1
ATOM 1683 C C . GLY B 1 70 ? -6.234 -2.252 4.898 1 93 70 GLY B C 1
ATOM 1684 O O . GLY B 1 70 ? -6.184 -1.388 4.02 1 93 70 GLY B O 1
ATOM 1685 N N . SER B 1 71 ? -5.668 -2.15 6.023 1 93.81 71 SER B N 1
ATOM 1686 C CA . SER B 1 71 ? -4.812 -1.021 6.363 1 93.81 71 SER B CA 1
ATOM 1687 C C . SER B 1 71 ? -3.637 -1.459 7.234 1 93.81 71 SER B C 1
ATOM 1689 O O . SER B 1 71 ? -3.768 -2.377 8.047 1 93.81 71 SER B O 1
ATOM 1691 N N . ARG B 1 72 ? -2.533 -0.835 7.031 1 95.25 72 ARG B N 1
ATOM 1692 C CA . ARG B 1 72 ? -1.318 -1.104 7.793 1 95.25 72 ARG B CA 1
ATOM 1693 C C . ARG B 1 72 ? -0.492 0.166 7.973 1 95.25 72 ARG B C 1
ATOM 1695 O O . ARG B 1 72 ? -0.739 1.173 7.305 1 95.25 72 ARG B O 1
ATOM 1702 N N . VAL B 1 73 ? 0.443 0.061 8.891 1 96.75 73 VAL B N 1
ATOM 1703 C CA . VAL B 1 73 ? 1.321 1.205 9.117 1 96.75 73 VAL B CA 1
ATOM 1704 C C . VAL B 1 73 ? 2.779 0.757 9.047 1 96.75 73 VAL B C 1
ATOM 1706 O O . VAL B 1 73 ? 3.111 -0.363 9.445 1 96.75 73 VAL B O 1
ATOM 1709 N N . VAL B 1 74 ? 3.584 1.567 8.508 1 96.5 74 VAL B N 1
ATOM 1710 C CA . VAL B 1 74 ? 5.039 1.463 8.562 1 96.5 74 VAL B CA 1
ATOM 1711 C C . VAL B 1 74 ? 5.602 2.568 9.453 1 96.5 74 VAL B C 1
ATOM 1713 O O . VAL B 1 74 ? 5.301 3.748 9.25 1 96.5 74 VAL B O 1
ATOM 1716 N N . ILE B 1 75 ? 6.426 2.148 10.367 1 96.88 75 ILE B N 1
ATOM 1717 C CA . ILE B 1 75 ? 6.922 3.113 11.336 1 96.88 75 ILE B CA 1
ATOM 1718 C C . ILE B 1 75 ? 8.438 3.256 11.195 1 96.88 75 ILE B C 1
ATOM 1720 O O . ILE B 1 75 ? 9.156 2.256 11.125 1 96.88 75 ILE B O 1
ATOM 1724 N N . ASP B 1 76 ? 8.852 4.434 11.102 1 96.06 76 ASP B N 1
ATOM 1725 C CA . ASP B 1 76 ? 10.258 4.785 11.258 1 96.06 76 ASP B CA 1
ATOM 1726 C C . ASP B 1 76 ? 10.5 5.488 12.594 1 96.06 76 ASP B C 1
ATOM 1728 O O . ASP B 1 76 ? 10.305 6.699 12.711 1 96.06 76 ASP B O 1
ATOM 1732 N N . TRP B 1 77 ? 11 4.801 13.555 1 96.31 77 TRP B N 1
ATOM 1733 C CA . TRP B 1 77 ? 11.156 5.301 14.922 1 96.31 77 TRP B CA 1
ATOM 1734 C C . TRP B 1 77 ? 12.234 6.375 14.984 1 96.31 77 TRP B C 1
ATOM 1736 O O . TRP B 1 77 ? 12.125 7.336 15.75 1 96.31 77 TRP B O 1
ATOM 1746 N N . ARG B 1 78 ? 13.273 6.16 14.211 1 95.31 78 ARG B N 1
ATOM 1747 C CA . ARG B 1 78 ? 14.391 7.102 14.242 1 95.31 78 ARG B CA 1
ATOM 1748 C C . ARG B 1 78 ? 13.961 8.469 13.727 1 95.31 78 ARG B C 1
ATOM 1750 O O . ARG B 1 78 ? 14.273 9.492 14.344 1 95.31 78 ARG B O 1
ATOM 1757 N N . ARG B 1 79 ? 13.188 8.461 12.719 1 96.19 79 ARG B N 1
ATOM 1758 C CA . ARG B 1 79 ? 12.781 9.719 12.102 1 96.19 79 ARG B CA 1
ATOM 1759 C C . ARG B 1 79 ? 11.422 10.172 12.633 1 96.19 79 ARG B C 1
ATOM 1761 O O . ARG B 1 79 ? 10.945 11.258 12.281 1 96.19 79 ARG B O 1
ATOM 1768 N N . ARG B 1 80 ? 10.758 9.367 13.398 1 97.69 80 ARG B N 1
ATOM 1769 C CA . ARG B 1 80 ? 9.445 9.656 13.961 1 97.69 80 ARG B CA 1
ATOM 1770 C C . ARG B 1 80 ? 8.406 9.867 12.859 1 97.69 80 ARG B C 1
ATOM 1772 O O . ARG B 1 80 ? 7.648 10.836 12.891 1 97.69 80 ARG B O 1
ATOM 1779 N N . VAL B 1 81 ? 8.453 8.984 11.969 1 97.69 81 VAL B N 1
ATOM 1780 C CA . VAL B 1 81 ? 7.551 9.039 10.82 1 97.69 81 VAL B CA 1
ATOM 1781 C C . VAL B 1 81 ? 6.664 7.797 10.797 1 97.69 81 VAL B C 1
ATOM 1783 O O . VAL B 1 81 ? 7.129 6.691 11.086 1 97.69 81 VAL B O 1
ATOM 1786 N N . MET B 1 82 ? 5.441 8.008 10.508 1 98 82 MET B N 1
ATOM 1787 C CA . MET B 1 82 ? 4.492 6.926 10.281 1 98 82 MET B CA 1
ATOM 1788 C C . MET B 1 82 ? 3.893 7.016 8.875 1 98 82 MET B C 1
ATOM 1790 O O . MET B 1 82 ? 3.426 8.078 8.469 1 98 82 MET B O 1
ATOM 1794 N N . LEU B 1 83 ? 3.982 5.977 8.148 1 98 83 LEU B N 1
ATOM 1795 C CA . LEU B 1 83 ? 3.236 5.828 6.902 1 98 83 LEU B CA 1
ATOM 1796 C C . LEU B 1 83 ? 2.012 4.941 7.102 1 98 83 LEU B C 1
ATOM 1798 O O . LEU B 1 83 ? 2.137 3.781 7.504 1 98 83 LEU B O 1
ATOM 1802 N N . SER B 1 84 ? 0.87 5.516 6.891 1 97.06 84 SER B N 1
ATOM 1803 C CA . SER B 1 84 ? -0.368 4.746 6.902 1 97.06 84 SER B CA 1
ATOM 1804 C C . SER B 1 84 ? -0.745 4.285 5.496 1 97.06 84 SER B C 1
ATOM 1806 O O . SER B 1 84 ? -0.844 5.102 4.578 1 97.06 84 SER B O 1
ATOM 1808 N N . ILE B 1 85 ? -0.959 3.021 5.34 1 97.19 85 ILE B N 1
ATOM 1809 C CA . ILE B 1 85 ? -1.317 2.418 4.062 1 97.19 85 ILE B CA 1
ATOM 1810 C C . ILE B 1 85 ? -2.736 1.859 4.133 1 97.19 85 ILE B C 1
ATOM 1812 O O . ILE B 1 85 ? -3.072 1.12 5.062 1 97.19 85 ILE B O 1
ATOM 1816 N N . SER B 1 86 ? -3.559 2.215 3.197 1 95.19 86 SER B N 1
ATOM 1817 C CA . SER B 1 86 ? -4.891 1.624 3.105 1 95.19 86 SER B CA 1
ATOM 1818 C C . SER B 1 86 ? -5.199 1.178 1.682 1 95.19 86 SER B C 1
ATOM 1820 O O . SER B 1 86 ? -4.844 1.861 0.72 1 95.19 86 SER B O 1
ATOM 1822 N N . LEU B 1 87 ? -5.828 0.058 1.554 1 96.94 87 LEU B N 1
ATOM 1823 C CA . LEU B 1 87 ? -6.172 -0.562 0.279 1 96.94 87 LEU B CA 1
ATOM 1824 C C . LEU B 1 87 ? -7.668 -0.449 0.006 1 96.94 87 LEU B C 1
ATOM 1826 O O . LEU B 1 87 ? -8.484 -0.779 0.868 1 96.94 87 LEU B O 1
ATOM 1830 N N . TRP B 1 88 ? -7.941 -0.064 -1.214 1 95 88 TRP B N 1
ATOM 1831 C CA . TRP B 1 88 ? -9.328 0.176 -1.601 1 95 88 TRP B CA 1
ATOM 1832 C C . TRP B 1 88 ? -9.625 -0.423 -2.973 1 95 88 TRP B C 1
ATOM 1834 O O . TRP B 1 88 ? -8.812 -0.312 -3.893 1 95 88 TRP B O 1
ATOM 1844 N N . PRO B 1 89 ? -10.805 -0.998 -3.158 1 94.31 89 PRO B N 1
ATOM 1845 C CA . PRO B 1 89 ? -11.133 -1.62 -4.441 1 94.31 89 PRO B CA 1
ATOM 1846 C C . PRO B 1 89 ? -11.406 -0.595 -5.539 1 94.31 89 PRO B C 1
ATOM 1848 O O . PRO B 1 89 ? -11.312 -0.919 -6.727 1 94.31 89 PRO B O 1
ATOM 1851 N N . ASP B 1 90 ? -11.812 0.563 -5.148 1 91.19 90 ASP B N 1
ATOM 1852 C CA . ASP B 1 90 ? -12.117 1.632 -6.094 1 91.19 90 ASP B CA 1
ATOM 1853 C C . ASP B 1 90 ? -12.102 2.996 -5.406 1 91.19 90 ASP B C 1
ATOM 1855 O O . ASP B 1 90 ? -12 3.076 -4.18 1 91.19 90 ASP B O 1
ATOM 1859 N N . ILE B 1 91 ? -12.164 3.973 -6.23 1 91.62 91 ILE B N 1
ATOM 1860 C CA . ILE B 1 91 ? -12.016 5.328 -5.711 1 91.62 91 ILE B CA 1
ATOM 1861 C C . ILE B 1 91 ? -13.273 5.73 -4.949 1 91.62 91 ILE B C 1
ATOM 1863 O O . ILE B 1 91 ? -13.219 6.527 -4.012 1 91.62 91 ILE B O 1
ATOM 1867 N N . ASP B 1 92 ? -14.453 5.227 -5.316 1 88.81 92 ASP B N 1
ATOM 1868 C CA . ASP B 1 92 ? -15.695 5.539 -4.625 1 88.81 92 ASP B CA 1
ATOM 1869 C C . ASP B 1 92 ? -15.648 5.086 -3.168 1 88.81 92 ASP B C 1
ATOM 1871 O O . ASP B 1 92 ? -16.172 5.766 -2.283 1 88.81 92 ASP B O 1
ATOM 1875 N N . SER B 1 93 ? -15.039 3.977 -2.99 1 89.31 93 SER B N 1
ATOM 1876 C CA . SER B 1 93 ? -14.883 3.488 -1.623 1 89.31 93 SER B CA 1
ATOM 1877 C C . SER B 1 93 ? -14.031 4.441 -0.789 1 89.31 93 SER B C 1
ATOM 1879 O O . SER B 1 93 ? -14.258 4.59 0.414 1 89.31 93 SER B O 1
ATOM 1881 N N . VAL B 1 94 ? -13.102 5.035 -1.412 1 89.81 94 VAL B N 1
ATOM 1882 C CA . VAL B 1 94 ? -12.281 6.008 -0.7 1 89.81 94 VAL B CA 1
ATOM 1883 C C . VAL B 1 94 ? -13.141 7.195 -0.271 1 89.81 94 VAL B C 1
ATOM 1885 O O . VAL B 1 94 ? -13.039 7.664 0.865 1 89.81 94 VAL B O 1
ATOM 1888 N N . TYR B 1 95 ? -13.977 7.574 -1.162 1 86.88 95 TYR B N 1
ATOM 1889 C CA . TYR B 1 95 ? -14.859 8.688 -0.851 1 86.88 95 TYR B CA 1
ATOM 1890 C C . TYR B 1 95 ? -15.742 8.375 0.353 1 86.88 95 TYR B C 1
ATOM 1892 O O . TYR B 1 95 ? -16.047 9.258 1.152 1 86.88 95 TYR B O 1
ATOM 1900 N N . SER B 1 96 ? -16.062 7.191 0.49 1 83.31 96 SER B N 1
ATOM 1901 C CA . SER B 1 96 ? -16.984 6.789 1.549 1 83.31 96 SER B CA 1
ATOM 1902 C C . SER B 1 96 ? -16.375 7.008 2.928 1 83.31 96 SER B C 1
ATOM 1904 O O . SER B 1 96 ? -17.094 7.125 3.922 1 83.31 96 SER B O 1
ATOM 1906 N N . MET B 1 97 ? -15.07 7.066 2.965 1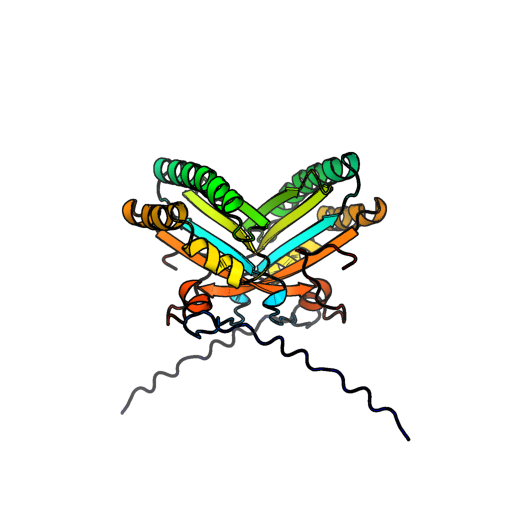 80.69 97 MET B N 1
ATOM 1907 C CA . MET B 1 97 ? -14.398 7.355 4.227 1 80.69 97 MET B CA 1
ATOM 1908 C C . MET B 1 97 ? -14.82 8.719 4.77 1 80.69 97 MET B C 1
ATOM 1910 O O . MET B 1 97 ? -14.859 8.922 5.984 1 80.69 97 MET B O 1
ATOM 1914 N N . GLY B 1 98 ? -15.102 9.594 3.871 1 78.75 98 GLY B N 1
ATOM 1915 C CA . GLY B 1 98 ? -15.531 10.93 4.254 1 78.75 98 GLY B CA 1
ATOM 1916 C C . GLY B 1 98 ? -16.875 10.945 4.957 1 78.75 98 GLY B C 1
ATOM 1917 O O . GLY B 1 98 ? -17.25 11.938 5.582 1 78.75 98 GLY B O 1
ATOM 1918 N N . SER B 1 99 ? -17.547 9.859 4.852 1 78.5 99 SER B N 1
ATOM 1919 C CA . SER B 1 99 ? -18.859 9.789 5.492 1 78.5 99 SER B CA 1
ATOM 1920 C C . SER B 1 99 ? -18.766 9.172 6.883 1 78.5 99 SER B C 1
ATOM 1922 O O . SER B 1 99 ? -19.766 9.086 7.602 1 78.5 99 SER B O 1
ATOM 1924 N N . VAL B 1 100 ? -17.609 8.75 7.246 1 80.69 100 VAL B N 1
ATOM 1925 C CA . VAL B 1 100 ? -17.391 8.172 8.57 1 80.69 100 VAL B CA 1
ATOM 1926 C C . VAL B 1 100 ? -17.031 9.273 9.562 1 80.69 100 VAL B C 1
ATOM 1928 O O . VAL B 1 100 ? -15.906 9.789 9.547 1 80.69 100 VAL B O 1
ATOM 1931 N N . PRO B 1 101 ? -17.938 9.633 10.406 1 81.06 101 PRO B N 1
ATOM 1932 C CA . PRO B 1 101 ? -17.75 10.789 11.281 1 81.06 101 PRO B CA 1
ATOM 1933 C C . PRO B 1 101 ? -16.438 10.711 12.078 1 81.06 101 PRO B C 1
ATOM 1935 O O . PRO B 1 101 ? -15.711 11.703 12.172 1 81.06 101 PRO B O 1
ATOM 1938 N N . ARG B 1 102 ? -16.188 9.617 12.594 1 80.19 102 ARG B N 1
ATOM 1939 C CA . ARG B 1 102 ? -14.984 9.484 13.406 1 80.19 102 ARG B CA 1
ATOM 1940 C C . ARG B 1 102 ? -13.727 9.719 12.578 1 80.19 102 ARG B C 1
ATOM 1942 O O . ARG B 1 102 ? -12.742 10.273 13.07 1 80.19 102 ARG B O 1
ATOM 1949 N N . HIS B 1 103 ? -13.75 9.25 11.406 1 82.75 103 HIS B N 1
ATOM 1950 C CA . HIS B 1 103 ? -12.602 9.5 10.547 1 82.75 103 HIS B CA 1
ATOM 1951 C C . HIS B 1 103 ? -12.461 10.984 10.227 1 82.75 103 HIS B C 1
ATOM 1953 O O . HIS B 1 103 ? -11.352 11.523 10.234 1 82.75 103 HIS B O 1
ATOM 1959 N N . VAL B 1 104 ? -13.555 11.586 9.992 1 82.19 104 VAL B N 1
ATOM 1960 C CA . VAL B 1 104 ? -13.539 13.016 9.68 1 82.19 104 VAL B CA 1
ATOM 1961 C C . VAL B 1 104 ? -12.953 13.797 10.852 1 82.19 104 VAL B C 1
ATOM 1963 O O . VAL B 1 104 ? -12.094 14.664 10.664 1 82.19 104 VAL B O 1
ATOM 1966 N N . THR B 1 105 ? -13.359 13.453 11.961 1 83.81 105 THR B N 1
ATOM 1967 C CA . THR B 1 105 ? -12.852 14.109 13.164 1 83.81 105 THR B CA 1
ATOM 1968 C C . THR B 1 105 ? -11.367 13.82 13.352 1 83.81 105 THR B C 1
ATOM 1970 O O . THR B 1 105 ? -10.586 14.734 13.625 1 83.81 105 THR B O 1
ATOM 1973 N N . ALA B 1 106 ? -11.055 12.617 13.156 1 87.19 106 ALA B N 1
ATOM 1974 C CA . ALA B 1 106 ? -9.672 12.188 13.383 1 87.19 106 ALA B CA 1
ATOM 1975 C C . ALA B 1 106 ? -8.727 12.828 12.367 1 87.19 106 ALA B C 1
ATOM 1977 O O . ALA B 1 106 ? -7.559 13.062 12.672 1 87.19 106 ALA B O 1
ATOM 1978 N N . ALA B 1 107 ? -9.234 13.102 11.219 1 86.62 107 ALA B N 1
ATOM 1979 C CA . ALA B 1 107 ? -8.406 13.648 10.141 1 86.62 107 ALA B CA 1
ATOM 1980 C C . ALA B 1 107 ? -7.898 15.047 10.5 1 86.62 107 ALA B C 1
ATOM 1982 O O . ALA B 1 107 ? -6.953 15.547 9.883 1 86.62 107 ALA B O 1
ATOM 1983 N N . ARG B 1 108 ? -8.43 15.641 11.523 1 89.38 108 ARG B N 1
ATOM 1984 C CA . ARG B 1 108 ? -8.023 16.984 11.93 1 89.38 108 ARG B CA 1
ATOM 1985 C C . ARG B 1 108 ? -6.969 16.938 13.023 1 89.38 108 ARG B C 1
ATOM 1987 O O . ARG B 1 108 ? -6.301 17.938 13.297 1 89.38 108 ARG B O 1
ATOM 1994 N N . ILE B 1 109 ? -6.863 15.867 13.594 1 91.56 109 ILE B N 1
ATOM 1995 C CA . ILE B 1 109 ? -6.055 15.734 14.805 1 91.56 109 ILE B CA 1
ATOM 1996 C C . ILE B 1 109 ? -4.582 15.938 14.461 1 91.56 109 ILE B C 1
ATOM 1998 O O . ILE B 1 109 ? -3.871 16.656 15.164 1 91.56 109 ILE B O 1
ATOM 2002 N N . PRO B 1 110 ? -4.062 15.383 13.453 1 93 110 PRO B N 1
ATOM 2003 C CA . PRO B 1 110 ? -2.652 15.625 13.133 1 93 110 PRO B CA 1
ATOM 2004 C C . PRO B 1 110 ? -2.326 17.109 13.008 1 93 110 PRO B C 1
ATOM 2006 O O . PRO B 1 110 ? -1.334 17.578 13.57 1 93 110 PRO B O 1
ATOM 2009 N N . GLY B 1 111 ? -3.197 17.812 12.375 1 91.88 111 GLY B N 1
ATOM 2010 C CA . GLY B 1 111 ? -2.986 19.25 12.234 1 91.88 111 GLY B CA 1
ATOM 2011 C C . GLY B 1 111 ? -2.967 19.984 13.555 1 91.88 111 GLY B C 1
ATOM 2012 O O . GLY B 1 111 ? -2.117 20.859 13.781 1 91.88 111 GLY B O 1
ATOM 2013 N N . ARG B 1 112 ? -3.793 19.656 14.406 1 93.81 112 ARG B N 1
ATOM 2014 C CA . ARG B 1 112 ? -3.889 20.297 15.719 1 93.81 112 ARG B CA 1
ATOM 2015 C C . ARG B 1 112 ? -2.645 20.016 16.547 1 93.81 112 ARG B C 1
ATOM 2017 O O . ARG B 1 112 ? -2.244 20.844 17.375 1 93.81 112 ARG B O 1
ATOM 2024 N N . LEU B 1 113 ? -2.029 18.891 16.266 1 95.31 113 LEU B N 1
ATOM 2025 C CA . LEU B 1 113 ? -0.861 18.484 17.031 1 95.31 113 LEU B CA 1
ATOM 2026 C C . LEU B 1 113 ? 0.424 18.969 16.375 1 95.31 113 LEU B C 1
ATOM 2028 O O . LEU B 1 113 ? 1.521 18.719 16.875 1 95.31 113 LEU B O 1
ATOM 2032 N N . GLY B 1 114 ? 0.253 19.609 15.203 1 94.81 114 GLY B N 1
ATOM 2033 C CA . GLY B 1 114 ? 1.428 20.062 14.477 1 94.81 114 GLY B CA 1
ATOM 2034 C C . GLY B 1 114 ? 2.115 18.969 13.695 1 94.81 114 GLY B C 1
ATOM 2035 O O . GLY B 1 114 ? 3.299 19.078 13.367 1 94.81 114 GLY B O 1
ATOM 2036 N N . VAL B 1 115 ? 1.465 17.891 13.547 1 96.44 115 VAL B N 1
ATOM 2037 C CA . VAL B 1 115 ? 1.979 16.797 12.711 1 96.44 115 VAL B CA 1
ATOM 2038 C C . VAL B 1 115 ? 1.775 17.156 11.242 1 96.44 115 VAL B C 1
ATOM 2040 O O . VAL B 1 115 ? 0.656 17.438 10.812 1 96.44 115 VAL B O 1
ATOM 2043 N N . ARG B 1 116 ? 2.836 17.156 10.5 1 95.62 116 ARG B N 1
ATOM 2044 C CA . ARG B 1 116 ? 2.732 17.422 9.07 1 95.62 116 ARG B CA 1
ATOM 2045 C C . ARG B 1 116 ? 2.367 16.156 8.305 1 95.62 116 ARG B C 1
ATOM 2047 O O . ARG B 1 116 ? 2.916 15.086 8.57 1 95.62 116 ARG B O 1
ATOM 2054 N N . THR B 1 117 ? 1.475 16.359 7.363 1 95.12 117 THR B N 1
ATOM 2055 C CA . THR B 1 117 ? 0.947 15.188 6.684 1 95.12 117 THR B CA 1
ATOM 2056 C C . THR B 1 117 ? 0.965 15.375 5.172 1 95.12 117 THR B C 1
ATOM 2058 O O . THR B 1 117 ? 0.778 16.5 4.68 1 95.12 117 THR B O 1
ATOM 2061 N N . THR B 1 118 ? 1.253 14.383 4.453 1 95.31 118 THR B N 1
ATOM 2062 C CA . THR B 1 118 ? 1.066 14.258 3.01 1 95.31 118 THR B CA 1
ATOM 2063 C C . THR B 1 118 ? 0.398 12.93 2.66 1 95.31 118 THR B C 1
ATOM 2065 O O . THR B 1 118 ? 0.684 11.906 3.281 1 95.31 118 THR B O 1
ATOM 2068 N N . CYS B 1 119 ? -0.51 12.977 1.791 1 96.19 119 CYS B N 1
ATOM 2069 C CA . CYS B 1 119 ? -1.233 11.773 1.386 1 96.19 119 CYS B CA 1
ATOM 2070 C C . CYS B 1 119 ? -1.233 11.625 -0.131 1 96.19 119 CYS B C 1
ATOM 2072 O O . CYS B 1 119 ? -1.582 12.562 -0.852 1 96.19 119 CYS B O 1
ATOM 2074 N N . GLY B 1 120 ? -0.845 10.523 -0.561 1 97.12 120 GLY B N 1
ATOM 2075 C CA . GLY B 1 120 ? -0.817 10.211 -1.981 1 97.12 120 GLY B CA 1
ATOM 2076 C C . GLY B 1 120 ? -1.744 9.07 -2.359 1 97.12 120 GLY B C 1
ATOM 2077 O O . GLY B 1 120 ? -1.979 8.156 -1.56 1 97.12 120 GLY B O 1
ATOM 2078 N N . VAL B 1 121 ? -2.242 9.172 -3.561 1 97.81 121 VAL B N 1
ATOM 2079 C CA . VAL B 1 121 ? -3.035 8.109 -4.172 1 97.81 121 VAL B CA 1
ATOM 2080 C C . VAL B 1 121 ? -2.168 7.312 -5.145 1 97.81 121 VAL B C 1
ATOM 2082 O O . VAL B 1 121 ? -1.514 7.887 -6.016 1 97.81 121 VAL B O 1
ATOM 2085 N N . PHE B 1 122 ? -2.137 6.062 -4.965 1 98.38 122 PHE B N 1
ATOM 2086 C CA . PHE B 1 122 ? -1.52 5.137 -5.906 1 98.38 122 PHE B CA 1
ATOM 2087 C C . PHE B 1 122 ? -2.578 4.316 -6.633 1 98.38 122 PHE B C 1
ATOM 2089 O O . PHE B 1 122 ? -3.391 3.639 -6 1 98.38 122 PHE B O 1
ATOM 2096 N N . CYS B 1 123 ? -2.502 4.383 -7.859 1 97.88 123 CYS B N 1
ATOM 2097 C CA . CYS B 1 123 ? -3.506 3.734 -8.695 1 97.88 123 CYS B CA 1
ATOM 2098 C C . CYS B 1 123 ? -2.941 2.48 -9.352 1 97.88 123 CYS B C 1
ATOM 2100 O O . CYS B 1 123 ? -1.776 2.457 -9.75 1 97.88 123 CYS B O 1
ATOM 2102 N N . PHE B 1 124 ? -3.809 1.496 -9.461 1 98.12 124 PHE B N 1
ATOM 2103 C CA . PHE B 1 124 ? -3.414 0.266 -10.141 1 98.12 124 PHE B CA 1
ATOM 2104 C C . PHE B 1 124 ? -2.928 0.559 -11.555 1 98.12 124 PHE B C 1
ATOM 2106 O O . PHE B 1 124 ? -3.617 1.225 -12.328 1 98.12 124 PHE B O 1
ATOM 2113 N N . ALA B 1 125 ? -1.748 0.044 -11.828 1 97.06 125 ALA B N 1
ATOM 2114 C CA . ALA B 1 125 ? -1.117 0.342 -13.109 1 97.06 125 ALA B CA 1
ATOM 2115 C C . ALA B 1 125 ? -0.961 -0.921 -13.953 1 97.06 125 ALA B C 1
ATOM 2117 O O . ALA B 1 125 ? -0.538 -0.856 -15.109 1 97.06 125 ALA B O 1
ATOM 2118 N N . GLY B 1 126 ? -1.248 -2.076 -13.336 1 94.75 126 GLY B N 1
ATOM 2119 C CA . GLY B 1 126 ? -1.2 -3.314 -14.094 1 94.75 126 GLY B CA 1
ATOM 2120 C C . GLY B 1 126 ? -0.453 -4.426 -13.383 1 94.75 126 GLY B C 1
ATOM 2121 O O . GLY B 1 126 ? 0.077 -4.223 -12.289 1 94.75 126 GLY B O 1
ATOM 2122 N N . ASP B 1 127 ? -0.477 -5.539 -14.078 1 94.25 127 ASP B N 1
ATOM 2123 C CA . ASP B 1 127 ? 0.306 -6.688 -13.625 1 94.25 127 ASP B CA 1
ATOM 2124 C C . ASP B 1 127 ? 1.802 -6.383 -13.672 1 94.25 127 ASP B C 1
ATOM 2126 O O . ASP B 1 127 ? 2.285 -5.758 -14.617 1 94.25 127 ASP B O 1
ATOM 2130 N N . TRP B 1 128 ? 2.471 -6.875 -12.664 1 93.62 128 TRP B N 1
ATOM 2131 C CA . TRP B 1 128 ? 3.883 -6.523 -12.555 1 93.62 128 TRP B CA 1
ATOM 2132 C C . TRP B 1 128 ? 4.656 -6.969 -13.789 1 93.62 128 TRP B C 1
ATOM 2134 O O . TRP B 1 128 ? 5.574 -6.277 -14.242 1 93.62 128 TRP B O 1
ATOM 2144 N N . ARG B 1 129 ? 4.305 -8.062 -14.391 1 92.44 129 ARG B N 1
ATOM 2145 C CA . ARG B 1 129 ? 5.004 -8.539 -15.578 1 92.44 129 ARG B CA 1
ATOM 2146 C C . ARG B 1 129 ? 4.801 -7.594 -16.75 1 92.44 129 ARG B C 1
ATOM 2148 O O . ARG B 1 129 ? 5.727 -7.363 -17.531 1 92.44 129 ARG B O 1
ATOM 2155 N N . ARG B 1 130 ? 3.645 -7.168 -16.812 1 92.38 130 ARG B N 1
ATOM 2156 C CA . ARG B 1 130 ? 3.344 -6.211 -17.875 1 92.38 130 ARG B CA 1
ATOM 2157 C C . ARG B 1 130 ? 4.078 -4.895 -17.641 1 92.38 130 ARG B C 1
ATOM 2159 O O . ARG B 1 130 ? 4.746 -4.387 -18.547 1 92.38 130 ARG B O 1
ATOM 2166 N N . VAL B 1 131 ? 3.979 -4.355 -16.484 1 94 131 VAL B N 1
ATOM 2167 C CA . VAL B 1 131 ? 4.547 -3.051 -16.156 1 94 131 VAL B CA 1
ATOM 2168 C C . VAL B 1 131 ? 6.066 -3.1 -16.281 1 94 131 VAL B C 1
ATOM 2170 O O . VAL B 1 131 ? 6.668 -2.234 -16.922 1 94 131 VAL B O 1
ATOM 2173 N N . MET B 1 132 ? 6.656 -4.156 -15.781 1 91.62 132 MET B N 1
ATOM 2174 C CA . MET B 1 132 ? 8.109 -4.172 -15.648 1 91.62 132 MET B CA 1
ATOM 2175 C C . MET B 1 132 ? 8.766 -4.742 -16.906 1 91.62 132 MET B C 1
ATOM 2177 O O . MET B 1 132 ? 9.875 -4.355 -17.266 1 91.62 132 MET B O 1
ATOM 2181 N N . PHE B 1 133 ? 8.016 -5.609 -17.578 1 90.69 133 PHE B N 1
ATOM 2182 C CA . PHE B 1 133 ? 8.711 -6.324 -18.641 1 90.69 133 PHE B CA 1
ATOM 2183 C C . PHE B 1 133 ? 7.91 -6.281 -19.938 1 90.69 133 PHE B C 1
ATOM 2185 O O . PHE B 1 133 ? 8.305 -6.887 -20.938 1 90.69 133 PHE B O 1
ATOM 2192 N N . GLY B 1 134 ? 6.773 -5.707 -19.953 1 89.38 134 GLY B N 1
ATOM 2193 C CA . GLY B 1 134 ? 6 -5.57 -21.172 1 89.38 134 GLY B CA 1
ATOM 2194 C C . GLY B 1 134 ? 5.254 -6.836 -21.547 1 89.38 134 GLY B C 1
ATOM 2195 O O . GLY B 1 134 ? 4.887 -7.02 -22.719 1 89.38 134 GLY B O 1
ATOM 2196 N N . SER B 1 135 ? 5.117 -7.711 -20.641 1 89.81 135 SER B N 1
ATOM 2197 C CA . SER B 1 135 ? 4.359 -8.93 -20.891 1 89.81 135 SER B CA 1
ATOM 2198 C C . SER B 1 135 ? 2.92 -8.617 -21.297 1 89.81 135 SER B C 1
ATOM 2200 O O . SER B 1 135 ? 2.309 -7.699 -20.734 1 89.81 135 SER B O 1
ATOM 2202 N N . PRO B 1 136 ? 2.406 -9.367 -22.219 1 89.88 136 PRO B N 1
ATOM 2203 C CA . PRO B 1 136 ? 1.027 -9.125 -22.656 1 89.88 136 PRO B CA 1
ATOM 2204 C C . PRO B 1 136 ? -0.003 -9.602 -21.641 1 89.88 136 PRO B C 1
ATOM 2206 O O . PRO B 1 136 ? -1.197 -9.656 -21.938 1 89.88 136 PRO B O 1
ATOM 2209 N N . THR B 1 137 ? 0.356 -9.867 -20.516 1 88.81 137 THR B N 1
ATOM 2210 C CA . THR B 1 137 ? -0.537 -10.328 -19.453 1 88.81 137 THR B CA 1
ATOM 2211 C C . THR B 1 137 ? -1.622 -9.297 -19.172 1 88.81 137 THR B C 1
ATOM 2213 O O . THR B 1 137 ? -1.342 -8.094 -19.109 1 88.81 137 THR B O 1
ATOM 2216 N N . GLU B 1 138 ? -2.811 -9.758 -19.062 1 89.12 138 GLU B N 1
ATOM 2217 C CA . GLU B 1 138 ? -3.924 -8.883 -18.719 1 89.12 138 GLU B CA 1
ATOM 2218 C C . GLU B 1 138 ? -3.746 -8.281 -17.328 1 89.12 138 GLU B C 1
ATOM 2220 O O . GLU B 1 138 ? -3.303 -8.969 -16.406 1 89.12 138 GLU B O 1
ATOM 2225 N N . PRO B 1 139 ? -4.082 -7.043 -17.266 1 89.75 139 PRO B N 1
ATOM 2226 C CA . PRO B 1 139 ? -4.004 -6.438 -15.938 1 89.75 139 PRO B CA 1
ATOM 2227 C C . PRO B 1 139 ? -5.051 -6.988 -14.977 1 89.75 139 PRO B C 1
ATOM 2229 O O . PRO B 1 139 ? -6.254 -6.82 -15.195 1 89.75 139 PRO B O 1
ATOM 2232 N N . ARG B 1 140 ? -4.602 -7.688 -14.039 1 91.75 140 ARG B N 1
ATOM 2233 C CA . ARG B 1 140 ? -5.477 -8.203 -12.984 1 91.75 140 ARG B CA 1
ATOM 2234 C C . ARG B 1 140 ? -5.086 -7.633 -11.625 1 91.75 140 ARG B C 1
ATOM 2236 O O . ARG B 1 140 ? -3.918 -7.695 -11.234 1 91.75 140 ARG B O 1
ATOM 2243 N N . THR B 1 141 ? -6.098 -7.168 -10.984 1 96.19 141 THR B N 1
ATOM 2244 C CA . THR B 1 141 ? -5.844 -6.551 -9.688 1 96.19 141 THR B CA 1
ATOM 2245 C C . THR B 1 141 ? -5.668 -7.613 -8.609 1 96.19 141 THR B C 1
ATOM 2247 O O . THR B 1 141 ? -6.363 -8.633 -8.617 1 96.19 141 THR B O 1
ATOM 2250 N N . PRO B 1 142 ? -4.773 -7.406 -7.699 1 97.12 142 PRO B N 1
ATOM 2251 C CA . PRO B 1 142 ? -4.613 -8.328 -6.578 1 97.12 142 PRO B CA 1
ATOM 2252 C C . PRO B 1 142 ? -5.754 -8.234 -5.566 1 97.12 142 PRO B C 1
ATOM 2254 O O . PRO B 1 142 ? -5.785 -8.992 -4.59 1 97.12 142 PRO B O 1
ATOM 2257 N N . PHE B 1 143 ? -6.738 -7.359 -5.75 1 96.69 143 PHE B N 1
ATOM 2258 C CA . PHE B 1 143 ? -7.816 -7.18 -4.785 1 96.69 143 PHE B CA 1
ATOM 2259 C C . PHE B 1 143 ? -8.977 -8.109 -5.094 1 96.69 143 PHE B C 1
ATOM 2261 O O . PHE B 1 143 ? -9.922 -8.219 -4.305 1 96.69 143 PHE B O 1
ATOM 2268 N N . LEU B 1 144 ? -8.797 -8.781 -6.176 1 93.44 144 LEU B N 1
ATOM 2269 C CA . LEU B 1 144 ? -9.766 -9.805 -6.547 1 93.44 144 LEU B CA 1
ATOM 2270 C C . LEU B 1 144 ? -9.141 -11.195 -6.512 1 93.44 144 LEU B C 1
ATOM 2272 O O . LEU B 1 144 ? -7.922 -11.328 -6.656 1 93.44 144 LEU B O 1
ATOM 2276 N N . PRO B 1 145 ? -9.969 -12.148 -6.391 1 92.75 145 PRO B N 1
ATOM 2277 C CA . PRO B 1 145 ? -9.43 -13.508 -6.465 1 92.75 145 PRO B CA 1
ATOM 2278 C C . PRO B 1 145 ? -8.719 -13.789 -7.789 1 92.75 145 PRO B C 1
ATOM 2280 O O . PRO B 1 145 ? -9.086 -13.219 -8.82 1 92.75 145 PRO B O 1
ATOM 2283 N N . VAL B 1 146 ? -7.719 -14.648 -7.703 1 88.88 146 VAL B N 1
ATOM 2284 C CA . VAL B 1 146 ? -6.863 -14.922 -8.852 1 88.88 146 VAL B CA 1
ATOM 2285 C C . VAL B 1 146 ? -7.695 -15.531 -9.977 1 88.88 146 VAL B C 1
ATOM 2287 O O . VAL B 1 146 ? -7.41 -15.312 -11.156 1 88.88 146 VAL B O 1
ATOM 2290 N N . ASP B 1 147 ? -8.664 -16.344 -9.781 1 77.81 147 ASP B N 1
ATOM 2291 C CA . ASP B 1 147 ? -9.453 -17.016 -10.805 1 77.81 147 ASP B CA 1
ATOM 2292 C C . ASP B 1 147 ? -10.586 -16.125 -11.312 1 77.81 147 ASP B C 1
ATOM 2294 O O . ASP B 1 147 ? -11.344 -16.516 -12.195 1 77.81 147 ASP B O 1
ATOM 2298 N N . GLN B 1 148 ? -10.758 -14.992 -10.906 1 69.56 148 GLN B N 1
ATOM 2299 C CA . GLN B 1 148 ? -11.812 -14.094 -11.367 1 69.56 148 GLN B CA 1
ATOM 2300 C C . GLN B 1 148 ? -11.266 -13.055 -12.336 1 69.56 148 GLN B C 1
ATOM 2302 O O . GLN B 1 148 ? -10.117 -12.617 -12.211 1 69.56 148 GLN B O 1
#

Foldseek 3Di:
DDPPPPPPPPPVPDDQDPVNDAFAFAFDQQLWKKKKKKWQQPDPVSLVVVVVLCVVVQVQLVVVPLQWPDKDWDADNVRSMIIIMTIHSHVSSVVCLCVRVSSVVSVCVSVVSVIDMDMDMDGQGFDPCCRPPNDPDGGHHPSDDPVD/DDPPPPPPPPPVPDDQDPVNDAFAFDFDQQLWKKKKKKWQQPDPVSLVVVVVLCVVVQVQLVVVPLQWPDKDWDADNVRSMIIIMTIHSHVSSVVCLCVRVSSVVSVCVSVVSVIDMDMDMDGQGFDPCCRPPNDPDGGHHPSDDPVD